Protein AF-A0A933I5B7-F1 (afdb_monomer)

Foldseek 3Di:
DDDDDDPPDPDDPPDPVVVVVVVVVVVVVVPDDDDDDDDDDDDDDDDDDDDDDDDDDDDDDDDDDDDDDDDDDDDDDDDDDPPPPPPVPVDDDDDPVPDPPPPDDPPPPVPADLDQDADPPLVPDDLVVLLVVLVVCLVVLHQDDLNSLSPSCNSCVVVVNLVVCLVVSVVSLVSNVVSCVVVVHDDDSSSVSSVCNSVVPPPDD

Solvent-accessible surface area (backbone atoms only — not comparable to full-atom values): 14308 Å² total; per-residue (Å²): 144,83,83,86,82,84,86,83,74,89,77,81,84,85,54,78,65,59,54,51,54,50,52,53,58,54,60,66,68,74,75,81,80,83,87,85,81,84,89,80,90,80,79,89,86,80,90,76,90,78,84,87,81,81,90,78,87,86,90,77,89,83,88,86,87,88,83,89,82,88,80,89,82,83,90,86,87,89,78,97,64,94,70,75,80,73,74,81,66,87,74,85,78,87,63,71,88,78,50,87,79,77,82,72,76,84,76,72,64,83,78,52,71,80,67,68,61,84,70,90,62,58,88,76,58,52,66,68,62,52,49,50,52,52,50,52,34,50,77,70,72,39,72,78,55,26,65,60,53,30,49,52,52,25,50,27,54,77,70,70,42,36,87,81,43,48,67,59,50,51,53,50,52,53,51,39,54,48,52,29,53,79,66,78,45,80,81,51,67,45,45,57,28,39,53,51,50,67,66,64,65,80,81,78,128

Radius of gyration: 35.94 Å; Cα contacts (8 Å, |Δi|>4): 86; chains: 1; bounding box: 117×65×82 Å

Nearest PDB structures (foldseek):
  4gpk-assembly1_A  TM=4.309E-01  e=6.135E+00  Bacillus thuringiensis serovar thuringiensis

Sequence (205 aa):
KKDGLKVTGDLKINDPKMLADQIMAMLAKVETQPPAASSNLGTGWGEQVRPITTPTRDTAHTQGGIGKASQEIEGGQGGDSSSSSAISEKVGGIDLRVMNIVTQPMTGLNSLNLKLPVLANLAEYNLDEEFQQIQKMLQAGIAPSGDRIKEYLAACKQKGEWNNRIADVVGCLAEICRIEEDNVSEVSPGIKEAILLADSVEVSG

pLDDT: mean 70.54, std 23.44, range [30.8, 97.81]

Structure (mmCIF, N/CA/C/O backbone):
data_AF-A0A933I5B7-F1
#
_entry.id   AF-A0A933I5B7-F1
#
loop_
_atom_site.group_PDB
_atom_site.id
_atom_site.type_symbol
_atom_site.label_atom_id
_atom_site.label_alt_id
_atom_site.label_comp_id
_atom_site.label_asym_id
_atom_site.label_entity_id
_atom_site.label_seq_id
_atom_site.pdbx_PDB_ins_code
_atom_site.Cartn_x
_atom_site.Cartn_y
_atom_site.Cartn_z
_atom_site.occupancy
_atom_site.B_iso_or_equiv
_atom_site.auth_seq_id
_atom_site.auth_comp_id
_atom_site.auth_asym_id
_atom_site.auth_atom_id
_atom_site.pdbx_PDB_model_num
ATOM 1 N N . LYS A 1 1 ? -62.179 20.259 16.964 1.00 47.72 1 LYS A N 1
ATOM 2 C CA . LYS A 1 1 ? -61.588 19.093 17.663 1.00 47.72 1 LYS A CA 1
ATOM 3 C C . LYS A 1 1 ? -60.447 18.543 16.815 1.00 47.72 1 LYS A C 1
ATOM 5 O O . LYS A 1 1 ? -60.728 17.870 15.833 1.00 47.72 1 LYS A O 1
ATOM 10 N N . LYS A 1 2 ? -59.209 18.920 17.148 1.00 46.28 2 LYS A N 1
ATOM 11 C CA . LYS A 1 2 ? -57.946 18.182 16.962 1.00 46.28 2 LYS A CA 1
ATOM 12 C C . LYS A 1 2 ? -56.836 19.133 17.397 1.00 46.28 2 LYS A C 1
ATOM 14 O O . LYS A 1 2 ? -56.427 20.018 16.654 1.00 46.28 2 LYS A O 1
ATOM 19 N N . ASP A 1 3 ? -56.497 18.982 18.666 1.00 49.72 3 ASP A N 1
ATOM 20 C CA . ASP A 1 3 ? -55.476 19.729 19.376 1.00 49.72 3 ASP A CA 1
ATOM 21 C C . ASP A 1 3 ? -54.086 19.322 18.881 1.00 49.72 3 ASP A C 1
ATOM 23 O O . ASP A 1 3 ? -53.849 18.170 18.506 1.00 49.72 3 ASP A O 1
ATOM 27 N N . GLY A 1 4 ? -53.190 20.305 18.837 1.00 45.84 4 GLY A N 1
ATOM 28 C CA . GLY A 1 4 ? -51.802 20.129 18.442 1.00 45.84 4 GLY A CA 1
ATOM 29 C C . GLY A 1 4 ? -50.999 19.326 19.461 1.00 45.84 4 GLY A C 1
ATOM 30 O O . GLY A 1 4 ? -51.246 19.390 20.663 1.00 45.84 4 GLY A O 1
ATOM 31 N N . LEU A 1 5 ? -49.980 18.624 18.969 1.00 42.34 5 LEU A N 1
ATOM 32 C CA . LEU A 1 5 ? -48.945 18.024 19.797 1.00 42.34 5 LEU A CA 1
ATOM 33 C C . LEU A 1 5 ? -47.596 18.628 19.392 1.00 42.34 5 LEU A C 1
ATOM 35 O O . LEU A 1 5 ? -46.977 18.222 18.412 1.00 42.34 5 LEU A O 1
ATOM 39 N N . LYS A 1 6 ? -47.174 19.652 20.140 1.00 50.06 6 LYS A N 1
ATOM 40 C CA . LYS A 1 6 ? -45.776 20.091 20.200 1.00 50.06 6 LYS A CA 1
ATOM 41 C C . LYS A 1 6 ? -45.016 19.057 21.027 1.00 50.06 6 LYS A C 1
ATOM 43 O O . LYS A 1 6 ? -45.310 18.901 22.207 1.00 50.06 6 LYS A O 1
ATOM 48 N N . VAL A 1 7 ? -44.030 18.393 20.432 1.00 46.06 7 VAL A N 1
ATOM 49 C CA . VAL A 1 7 ? -43.024 17.628 21.177 1.00 46.06 7 VAL A CA 1
ATOM 50 C C . VAL A 1 7 ? -41.794 18.518 21.319 1.00 46.06 7 VAL A C 1
ATOM 52 O O . VAL A 1 7 ? -40.890 18.502 20.494 1.00 46.06 7 VAL A O 1
ATOM 55 N N . THR A 1 8 ? -41.804 19.355 22.352 1.00 48.22 8 THR A N 1
ATOM 56 C CA . THR A 1 8 ? -40.584 19.909 22.946 1.00 48.22 8 THR A CA 1
ATOM 57 C C . THR A 1 8 ? -40.289 19.056 24.169 1.00 48.22 8 THR A C 1
ATOM 59 O O . THR A 1 8 ? -41.022 19.123 25.154 1.00 48.22 8 THR A O 1
ATOM 62 N N . GLY A 1 9 ? -39.270 18.210 24.077 1.00 46.88 9 GLY A N 1
ATOM 63 C CA . GLY A 1 9 ? -38.796 17.387 25.179 1.00 46.88 9 GLY A CA 1
ATOM 64 C C . GLY A 1 9 ? -37.286 17.494 25.267 1.00 46.88 9 GLY A C 1
ATOM 65 O O . GLY A 1 9 ? -36.580 16.664 24.705 1.00 46.88 9 GLY A O 1
ATOM 66 N N . ASP A 1 10 ? -36.806 18.521 25.963 1.00 51.97 10 ASP A N 1
ATOM 67 C CA . ASP A 1 10 ? -35.445 18.569 26.489 1.00 51.97 10 ASP A CA 1
ATOM 68 C C . ASP A 1 10 ? -35.298 17.449 27.533 1.00 51.97 10 ASP A C 1
ATOM 70 O O . ASP A 1 10 ? -35.686 17.607 28.694 1.00 51.97 10 ASP A O 1
ATOM 74 N N . LEU A 1 11 ? -34.783 16.283 27.131 1.00 48.25 11 LEU A N 1
ATOM 75 C CA . LEU A 1 11 ? -34.461 15.213 28.075 1.00 48.25 11 LEU A CA 1
ATOM 76 C C . LEU A 1 11 ? -33.089 15.480 28.698 1.00 48.25 11 LEU A C 1
ATOM 78 O O . LEU A 1 11 ? -32.044 15.136 28.151 1.00 48.25 11 LEU A O 1
ATOM 82 N N . LYS A 1 12 ? -33.110 16.085 29.888 1.00 53.72 12 LYS A N 1
ATOM 83 C CA . LYS A 1 12 ? -31.980 16.080 30.820 1.00 53.72 12 LYS A CA 1
ATOM 84 C C . LYS A 1 12 ? -31.700 14.639 31.251 1.00 53.72 12 LYS A C 1
ATOM 86 O O . LYS A 1 12 ? -32.446 14.070 32.043 1.00 53.72 12 LYS A O 1
ATOM 91 N N . ILE A 1 13 ? -30.625 14.061 30.728 1.00 51.09 13 ILE A N 1
ATOM 92 C CA . ILE A 1 13 ? -30.082 12.776 31.174 1.00 51.09 13 ILE A CA 1
ATOM 93 C C . ILE A 1 13 ? -29.316 13.044 32.472 1.00 51.09 13 ILE A C 1
ATOM 95 O O . ILE A 1 13 ? -28.232 13.615 32.432 1.00 51.09 13 ILE A O 1
ATOM 99 N N . ASN A 1 14 ? -29.893 12.676 33.618 1.00 58.66 14 ASN A N 1
ATOM 100 C CA . ASN A 1 14 ? -29.263 12.864 34.932 1.00 58.66 14 ASN A CA 1
ATOM 101 C C . ASN A 1 14 ? -28.923 11.556 35.659 1.00 58.66 14 ASN A C 1
ATOM 103 O O . ASN A 1 14 ? -28.435 11.623 36.779 1.00 58.66 14 ASN A O 1
ATOM 107 N N . ASP A 1 15 ? -29.099 10.387 35.035 1.00 61.78 15 ASP A N 1
ATOM 108 C CA . ASP A 1 15 ? -28.762 9.112 35.672 1.00 61.78 15 ASP A CA 1
ATOM 109 C C . ASP A 1 15 ? -28.097 8.126 34.693 1.00 61.78 15 ASP A C 1
ATOM 111 O O . ASP A 1 15 ? -28.716 7.732 33.699 1.00 61.78 15 ASP A O 1
ATOM 115 N N . PRO A 1 16 ? -26.862 7.654 34.968 1.00 65.31 16 PRO A N 1
ATOM 116 C CA . PRO A 1 16 ? -26.133 6.737 34.084 1.00 65.31 16 PRO A CA 1
ATOM 117 C C . PRO A 1 16 ? -26.782 5.346 33.974 1.00 65.31 16 PRO A C 1
ATOM 119 O O . PRO A 1 16 ? -26.533 4.629 33.007 1.00 65.31 16 PRO A O 1
ATOM 122 N N . LYS A 1 17 ? -27.658 4.966 34.917 1.00 68.12 17 LYS A N 1
ATOM 123 C CA . LYS A 1 17 ? -28.419 3.706 34.849 1.00 68.12 17 LYS A CA 1
ATOM 124 C C . LYS A 1 17 ? -29.484 3.705 33.751 1.00 68.12 17 LYS A C 1
ATOM 126 O O . LYS A 1 17 ? -29.647 2.689 33.086 1.00 68.12 17 LYS A O 1
ATOM 131 N N . MET A 1 18 ? -30.157 4.834 33.510 1.00 70.69 18 MET A N 1
ATOM 132 C CA . MET A 1 18 ? -31.182 4.914 32.460 1.00 70.69 18 MET A CA 1
ATOM 133 C C . MET A 1 18 ? -30.587 4.750 31.060 1.00 70.69 18 MET A C 1
ATOM 135 O O . MET A 1 18 ? -31.232 4.181 30.183 1.00 70.69 18 MET A O 1
ATOM 139 N N . LEU A 1 19 ? -29.351 5.214 30.854 1.00 69.25 19 LEU A N 1
ATOM 140 C CA . LEU A 1 19 ? -28.656 5.047 29.582 1.00 69.25 19 LEU A CA 1
ATOM 141 C C . LEU A 1 19 ? -28.315 3.573 29.326 1.00 69.25 19 LEU A C 1
ATOM 143 O O . LEU A 1 19 ? -28.512 3.089 28.215 1.00 69.25 19 LEU A O 1
ATOM 147 N N . ALA A 1 20 ? -27.869 2.848 30.357 1.00 74.06 20 ALA A N 1
ATOM 148 C CA . ALA A 1 20 ? -27.582 1.419 30.257 1.00 74.06 20 ALA A CA 1
ATOM 149 C C . ALA A 1 20 ? -28.848 0.603 29.946 1.00 74.06 20 ALA A C 1
ATOM 151 O O . ALA A 1 20 ? -28.832 -0.220 29.031 1.00 74.06 20 ALA A O 1
ATOM 152 N N . ASP A 1 21 ? -29.960 0.888 30.628 1.00 73.25 21 ASP A N 1
ATOM 153 C CA . ASP A 1 21 ? -31.235 0.206 30.374 1.00 73.25 21 ASP A CA 1
ATOM 154 C C . ASP A 1 21 ? -31.775 0.513 28.968 1.00 73.25 21 ASP A C 1
ATOM 156 O O . ASP A 1 21 ? -32.323 -0.365 28.298 1.00 73.25 21 ASP A O 1
ATOM 160 N N . GLN A 1 22 ? -31.572 1.737 28.469 1.00 72.50 22 GLN A N 1
ATOM 161 C CA . GLN A 1 22 ? -32.003 2.123 27.127 1.00 72.50 22 GLN A CA 1
ATOM 162 C C . GLN A 1 22 ? -31.125 1.521 26.019 1.00 72.50 22 GLN A C 1
ATOM 164 O O . GLN A 1 22 ? -31.659 1.106 24.990 1.00 72.50 22 GLN A O 1
ATOM 169 N N . ILE A 1 23 ? -29.810 1.402 26.234 1.00 74.31 23 ILE A N 1
ATOM 170 C CA . ILE A 1 23 ? -28.898 0.697 25.319 1.00 74.31 23 ILE A CA 1
ATOM 171 C C . ILE A 1 23 ? -29.242 -0.798 25.277 1.00 74.31 23 ILE A C 1
ATOM 173 O O . ILE A 1 23 ? -29.362 -1.370 24.193 1.00 74.31 23 ILE A O 1
ATOM 177 N N . MET A 1 24 ? -29.500 -1.420 26.432 1.00 77.44 24 MET A N 1
ATOM 178 C CA . MET A 1 24 ? -29.910 -2.828 26.504 1.00 77.44 24 MET A CA 1
ATOM 179 C C . MET A 1 24 ? -31.271 -3.066 25.832 1.00 77.44 24 MET A C 1
ATOM 181 O O . MET A 1 24 ? -31.450 -4.064 25.132 1.00 77.44 24 MET A O 1
ATOM 185 N N . ALA A 1 25 ? -32.213 -2.123 25.951 1.00 73.06 25 ALA A N 1
ATOM 186 C CA . ALA A 1 25 ? -33.502 -2.191 25.263 1.00 73.06 25 ALA A CA 1
ATOM 187 C C . ALA A 1 25 ? -33.401 -2.002 23.734 1.00 73.06 25 ALA A C 1
ATOM 189 O O . ALA A 1 25 ? -34.258 -2.506 23.004 1.00 73.06 25 ALA A O 1
ATOM 190 N N . MET A 1 26 ? -32.381 -1.292 23.234 1.00 69.12 26 MET A N 1
ATOM 191 C CA . MET A 1 26 ? -32.109 -1.201 21.793 1.00 69.12 26 MET A CA 1
ATOM 192 C C . MET A 1 26 ? -31.429 -2.466 21.257 1.00 69.12 26 MET A C 1
ATOM 194 O O . MET A 1 26 ? -31.822 -2.949 20.198 1.00 69.12 26 MET A O 1
ATOM 198 N N . LEU A 1 27 ? -30.484 -3.049 22.003 1.00 67.81 27 LEU A N 1
ATOM 199 C CA . LEU A 1 27 ? -29.810 -4.295 21.615 1.00 67.81 27 LEU A CA 1
ATOM 200 C C . LEU A 1 27 ? -30.784 -5.483 21.542 1.00 67.81 27 LEU A C 1
ATOM 202 O O . LEU A 1 27 ? -30.714 -6.277 20.610 1.00 67.81 27 LEU A O 1
ATOM 206 N N . ALA A 1 28 ? -31.771 -5.550 22.440 1.00 65.25 28 ALA A N 1
ATOM 207 C CA . ALA A 1 28 ? -32.791 -6.602 22.425 1.00 65.25 28 ALA A CA 1
ATOM 208 C C . ALA A 1 28 ? -33.778 -6.526 21.237 1.00 65.25 28 ALA A C 1
ATOM 210 O O . ALA A 1 28 ? -34.532 -7.470 21.013 1.00 65.25 28 ALA A O 1
ATOM 211 N N . LYS A 1 29 ? -33.803 -5.424 20.471 1.00 59.16 29 LYS A N 1
ATOM 212 C CA . LYS A 1 29 ? -34.690 -5.252 19.303 1.00 59.16 29 LYS A CA 1
ATOM 213 C C . LYS A 1 29 ? -34.055 -5.633 17.962 1.00 59.16 29 LYS A C 1
ATOM 215 O O . LYS A 1 29 ? -34.765 -5.637 16.962 1.00 59.16 29 LYS A O 1
ATOM 220 N N . VAL A 1 30 ? -32.760 -5.951 17.927 1.00 53.94 30 VAL A N 1
ATOM 221 C CA . VAL A 1 30 ? -32.047 -6.351 16.696 1.00 53.94 30 VAL A CA 1
ATOM 222 C C . VAL A 1 30 ? -32.131 -7.862 16.429 1.00 53.94 30 VAL A C 1
ATOM 224 O O . VAL A 1 30 ? -31.915 -8.308 15.306 1.00 53.94 30 VAL A O 1
ATOM 227 N N . GLU A 1 31 ? -32.544 -8.661 17.411 1.00 50.81 31 GLU A N 1
ATOM 228 C CA . GLU A 1 31 ? -32.613 -10.118 17.297 1.00 50.81 31 GLU A CA 1
ATOM 229 C C . GLU A 1 31 ? -34.058 -10.582 17.038 1.00 50.81 31 GLU A C 1
ATOM 231 O O . GLU A 1 31 ? -34.783 -10.925 17.965 1.00 50.81 31 GLU A O 1
ATOM 236 N N . THR A 1 32 ? -34.528 -10.533 15.788 1.00 48.19 32 THR A N 1
ATOM 237 C CA . THR A 1 32 ? -35.565 -11.447 15.249 1.00 48.19 32 THR A CA 1
ATOM 238 C C . THR A 1 32 ? -35.800 -11.178 13.761 1.00 48.19 32 THR A C 1
ATOM 240 O O . THR A 1 32 ? -36.718 -10.459 13.371 1.00 48.19 32 THR A O 1
ATOM 243 N N . GLN A 1 33 ? -35.024 -11.829 12.893 1.00 44.84 33 GLN A N 1
ATOM 244 C CA . GLN A 1 33 ? -35.511 -12.133 11.547 1.00 44.84 33 GLN A CA 1
ATOM 245 C C . GLN A 1 33 ? -34.930 -13.473 11.061 1.00 44.84 33 GLN A C 1
ATOM 247 O O . GLN A 1 33 ? -33.711 -13.604 10.961 1.00 44.84 33 GLN A O 1
ATOM 252 N N . PRO A 1 34 ? -35.767 -14.498 10.814 1.00 51.59 34 PRO A N 1
ATOM 253 C CA . PRO A 1 34 ? -35.298 -15.811 10.378 1.00 51.59 34 PRO A CA 1
ATOM 254 C C . PRO A 1 34 ? -34.885 -15.822 8.893 1.00 51.59 34 PRO A C 1
ATOM 256 O O . PRO A 1 34 ? -35.414 -15.036 8.101 1.00 51.59 34 PRO A O 1
ATOM 259 N N . PRO A 1 35 ? -33.987 -16.742 8.488 1.00 44.41 35 PRO A N 1
ATOM 260 C CA . PRO A 1 35 ? -33.543 -16.869 7.105 1.00 44.41 35 PRO A CA 1
ATOM 261 C C . PRO A 1 35 ? -34.641 -17.481 6.227 1.00 44.41 35 PRO A C 1
ATOM 263 O O . PRO A 1 35 ? -35.133 -18.581 6.486 1.00 44.41 35 PRO A O 1
ATOM 266 N N . ALA A 1 36 ? -35.006 -16.777 5.156 1.00 45.62 36 ALA A N 1
ATOM 267 C CA . ALA A 1 36 ? -35.852 -17.325 4.107 1.00 45.62 36 ALA A CA 1
ATOM 268 C C . ALA A 1 36 ? -35.055 -18.338 3.272 1.00 45.62 36 ALA A C 1
ATOM 270 O O . ALA A 1 36 ? -34.051 -18.005 2.644 1.00 45.62 36 ALA A O 1
ATOM 271 N N . ALA A 1 37 ? -35.530 -19.579 3.268 1.00 40.56 37 ALA A N 1
ATOM 272 C CA . ALA A 1 37 ? -35.093 -20.624 2.362 1.00 40.56 37 ALA A CA 1
ATOM 273 C C . ALA A 1 37 ? -35.935 -20.634 1.073 1.00 40.56 37 ALA A C 1
ATOM 275 O O . ALA A 1 37 ? -37.142 -20.409 1.110 1.00 40.56 37 ALA A O 1
ATOM 276 N N . SER A 1 38 ? -35.273 -21.072 -0.006 1.00 39.31 38 SER A N 1
ATOM 277 C CA . SER A 1 38 ? -35.796 -21.908 -1.100 1.00 39.31 38 SER A CA 1
ATOM 278 C C . SER A 1 38 ? -36.173 -21.277 -2.457 1.00 39.31 38 SER A C 1
ATOM 280 O O . SER A 1 38 ? -37.122 -20.513 -2.591 1.00 39.31 38 SER A O 1
ATOM 282 N N . SER A 1 39 ? -35.485 -21.834 -3.470 1.00 41.16 39 SER A N 1
ATOM 283 C CA . SER A 1 39 ? -35.948 -22.341 -4.784 1.00 41.16 39 SER A CA 1
ATOM 284 C C . SER A 1 39 ? -36.347 -21.389 -5.917 1.00 41.16 39 SER A C 1
ATOM 286 O O . SER A 1 39 ? -37.429 -20.817 -5.898 1.00 41.16 39 SER A O 1
ATOM 288 N N . ASN A 1 40 ? -35.566 -21.396 -7.008 1.00 38.47 40 ASN A N 1
ATOM 289 C CA . ASN A 1 40 ? -35.842 -22.158 -8.251 1.00 38.47 40 ASN A CA 1
ATOM 290 C C . ASN A 1 40 ? -34.697 -21.911 -9.264 1.00 38.47 40 ASN A C 1
ATOM 292 O O . ASN A 1 40 ? -34.259 -20.780 -9.421 1.00 38.47 40 ASN A O 1
ATOM 296 N N . LEU A 1 41 ? -34.025 -22.941 -9.797 1.00 36.59 41 LEU A N 1
ATOM 297 C CA . LEU A 1 41 ? -34.371 -23.717 -11.007 1.00 36.59 41 LEU A CA 1
ATOM 298 C C . LEU A 1 41 ? -34.445 -22.877 -12.290 1.00 36.59 41 LEU A C 1
ATOM 300 O O . LEU A 1 41 ? -35.357 -22.075 -12.461 1.00 36.59 41 LEU A O 1
ATOM 304 N N . GLY A 1 42 ? -33.544 -23.172 -13.234 1.00 31.72 42 GLY A N 1
ATOM 305 C CA . GLY A 1 42 ? -33.734 -22.814 -14.638 1.00 31.72 42 GLY A CA 1
ATOM 306 C C . GLY A 1 42 ? -32.457 -22.780 -15.474 1.00 31.72 42 GLY A C 1
ATOM 307 O O . GLY A 1 42 ? -31.847 -21.728 -15.572 1.00 31.72 42 GLY A O 1
ATOM 308 N N . THR A 1 43 ? -32.131 -23.927 -16.094 1.00 40.12 43 THR A N 1
ATOM 309 C CA . THR A 1 43 ? -31.610 -24.101 -17.479 1.00 40.12 43 THR A CA 1
ATOM 310 C C . THR A 1 43 ? -30.463 -23.194 -17.947 1.00 40.12 43 THR A C 1
ATOM 312 O O . THR A 1 43 ? -30.630 -21.990 -18.056 1.00 40.12 43 THR A O 1
ATOM 315 N N . GLY A 1 44 ? -29.284 -23.744 -18.270 1.00 35.06 44 GLY A N 1
ATOM 316 C CA . GLY A 1 44 ? -28.985 -24.275 -19.616 1.00 35.06 44 GLY A CA 1
ATOM 317 C C . GLY A 1 44 ? -28.639 -23.108 -20.553 1.00 35.06 44 GLY A C 1
ATOM 318 O O . GLY A 1 44 ? -29.383 -22.149 -20.604 1.00 35.06 44 GLY A O 1
ATOM 319 N N . TRP A 1 45 ? -27.447 -23.019 -21.133 1.00 36.91 45 TRP A N 1
ATOM 320 C CA . TRP A 1 45 ? -27.165 -23.249 -22.556 1.00 36.91 45 TRP A CA 1
ATOM 321 C C . TRP A 1 45 ? -25.713 -22.795 -22.795 1.00 36.91 45 TRP A C 1
ATOM 323 O O . TRP A 1 45 ? -25.309 -21.759 -22.274 1.00 36.91 45 TRP A O 1
ATOM 333 N N . GLY A 1 46 ? -24.975 -23.501 -23.654 1.00 39.34 46 GLY A N 1
ATOM 334 C CA . GLY A 1 46 ? -23.973 -22.837 -24.493 1.00 39.34 46 GLY A CA 1
ATOM 335 C C . GLY A 1 46 ? -22.510 -22.988 -24.096 1.00 39.34 46 GLY A C 1
ATOM 336 O O . GLY A 1 46 ? -21.817 -22.016 -23.824 1.00 39.34 46 GLY A O 1
ATOM 337 N N . GLU A 1 47 ? -22.037 -24.222 -24.172 1.00 38.62 47 GLU A N 1
ATOM 338 C CA . GLU A 1 47 ? -20.690 -24.583 -24.604 1.00 38.62 47 GLU A CA 1
ATOM 339 C C . GLU A 1 47 ? -20.194 -23.699 -25.768 1.00 38.62 47 GLU A C 1
ATOM 341 O O . GLU A 1 47 ? -20.785 -23.702 -26.847 1.00 38.62 47 GLU A O 1
ATOM 346 N N . GLN A 1 48 ? -19.095 -22.959 -25.579 1.00 39.84 48 GLN A N 1
ATOM 347 C CA . GLN A 1 48 ? -18.265 -22.525 -26.705 1.00 39.84 48 GLN A CA 1
ATOM 348 C C . GLN A 1 48 ? -16.796 -22.385 -26.298 1.00 39.84 48 GLN A C 1
ATOM 350 O O . GLN A 1 48 ? -16.296 -21.322 -25.932 1.00 39.84 48 GLN A O 1
ATOM 355 N N . VAL A 1 49 ? -16.107 -23.518 -26.402 1.00 44.81 49 VAL A N 1
ATOM 356 C CA . VAL A 1 49 ? -14.650 -23.642 -26.425 1.00 44.81 49 VAL A CA 1
ATOM 357 C C . VAL A 1 49 ? -14.115 -22.864 -27.631 1.00 44.81 49 VAL A C 1
ATOM 359 O O . VAL A 1 49 ? -14.534 -23.106 -28.764 1.00 44.81 49 VAL A O 1
ATOM 362 N N . ARG A 1 50 ? -13.186 -21.928 -27.409 1.00 44.75 50 ARG A N 1
ATOM 363 C CA . ARG A 1 50 ? -12.415 -21.288 -28.487 1.00 44.75 50 ARG A CA 1
ATOM 364 C C . ARG A 1 50 ? -11.010 -21.902 -28.540 1.00 44.75 50 ARG A C 1
ATOM 366 O O . ARG A 1 50 ? -10.379 -22.013 -27.490 1.00 44.75 50 ARG A O 1
ATOM 373 N N . PRO A 1 51 ? -10.522 -22.318 -29.721 1.00 40.91 51 PRO A N 1
ATOM 374 C CA . PRO A 1 51 ? -9.232 -22.982 -29.859 1.00 40.91 51 PRO A CA 1
ATOM 375 C C . PRO A 1 51 ? -8.050 -22.010 -29.752 1.00 40.91 51 PRO A C 1
ATOM 377 O O . PRO A 1 51 ? -8.064 -20.912 -30.307 1.00 40.91 51 PRO A O 1
ATOM 380 N N . ILE A 1 52 ? -7.005 -22.480 -29.070 1.00 42.88 52 ILE A N 1
ATOM 381 C CA . ILE A 1 52 ? -5.654 -21.916 -29.051 1.00 42.88 52 ILE A CA 1
ATOM 382 C C . ILE A 1 52 ? -5.033 -22.116 -30.438 1.00 42.88 52 ILE A C 1
ATOM 384 O O . ILE A 1 52 ? -4.839 -23.249 -30.876 1.00 42.88 52 ILE A O 1
ATOM 388 N N . THR A 1 53 ? -4.699 -21.025 -31.123 1.00 47.22 53 THR A N 1
ATOM 389 C CA . THR A 1 53 ? -3.857 -21.053 -32.324 1.00 47.22 53 THR A CA 1
ATOM 390 C C . THR A 1 53 ? -2.422 -20.711 -31.944 1.00 47.22 53 THR A C 1
ATOM 392 O O . THR A 1 53 ? -2.118 -19.572 -31.594 1.00 47.22 53 THR A O 1
ATOM 395 N N . THR A 1 54 ? -1.541 -21.701 -32.031 1.00 52.91 54 THR A N 1
ATOM 396 C CA . THR A 1 54 ? -0.089 -21.522 -32.091 1.00 52.91 54 THR A CA 1
ATOM 397 C C . THR A 1 54 ? 0.323 -21.145 -33.518 1.00 52.91 54 THR A C 1
ATOM 399 O O . THR A 1 54 ? -0.177 -21.743 -34.473 1.00 52.91 54 THR A O 1
ATOM 402 N N . PRO A 1 55 ? 1.270 -20.218 -33.714 1.00 41.06 55 PRO A N 1
ATOM 403 C CA . PRO A 1 55 ? 2.040 -20.170 -34.948 1.00 41.06 55 PRO A CA 1
ATOM 404 C C . PRO A 1 55 ? 3.323 -21.001 -34.805 1.00 41.06 55 PRO A C 1
ATOM 406 O O . PRO A 1 55 ? 4.154 -20.766 -33.930 1.00 41.06 55 PRO A O 1
ATOM 409 N N . THR A 1 56 ? 3.463 -21.993 -35.686 1.00 36.22 56 THR A N 1
ATOM 410 C CA . THR A 1 56 ? 4.684 -22.776 -35.922 1.00 36.22 56 THR A CA 1
ATOM 411 C C . THR A 1 56 ? 5.319 -22.331 -37.242 1.00 36.22 56 THR A C 1
ATOM 413 O O . THR A 1 56 ? 4.582 -22.146 -38.206 1.00 36.22 56 THR A O 1
ATOM 416 N N . ARG A 1 57 ? 6.667 -22.325 -37.279 1.00 33.84 57 ARG A N 1
ATOM 417 C CA . ARG A 1 57 ? 7.578 -22.288 -38.453 1.00 33.84 57 ARG A CA 1
ATOM 418 C C . ARG A 1 57 ? 7.676 -20.928 -39.175 1.00 33.84 57 ARG A C 1
ATOM 420 O O . ARG A 1 57 ? 6.679 -20.282 -39.424 1.00 33.84 57 ARG A O 1
ATOM 427 N N . ASP A 1 58 ? 8.872 -20.405 -39.455 1.00 33.81 58 ASP A N 1
ATOM 428 C CA . ASP A 1 58 ? 9.742 -20.983 -40.479 1.00 33.81 58 ASP A CA 1
ATOM 429 C C . ASP A 1 58 ? 11.257 -20.939 -40.231 1.00 33.81 58 ASP A C 1
ATOM 431 O O . ASP A 1 58 ? 11.844 -20.012 -39.679 1.00 33.81 58 ASP A O 1
ATOM 435 N N . THR A 1 59 ? 11.867 -22.010 -40.735 1.00 41.38 59 THR A N 1
ATOM 436 C CA . THR A 1 59 ? 13.288 -22.250 -40.963 1.00 41.38 59 THR A CA 1
ATOM 437 C C . THR A 1 59 ? 13.723 -21.550 -42.252 1.00 41.38 59 THR A C 1
ATOM 439 O O . THR A 1 59 ? 13.154 -21.823 -43.305 1.00 41.38 59 THR A O 1
ATOM 442 N N . ALA A 1 60 ? 14.791 -20.749 -42.213 1.00 39.50 60 ALA A N 1
ATOM 443 C CA . ALA A 1 60 ? 15.523 -20.354 -43.415 1.00 39.50 60 ALA A CA 1
ATOM 444 C C . ALA A 1 60 ? 17.037 -20.476 -43.195 1.00 39.50 60 ALA A C 1
ATOM 446 O O . ALA A 1 60 ? 17.636 -19.803 -42.360 1.00 39.50 60 ALA A O 1
ATOM 447 N N . HIS A 1 61 ? 17.630 -21.376 -43.977 1.00 35.34 61 HIS A N 1
ATOM 448 C CA . HIS A 1 61 ? 19.056 -21.490 -44.244 1.00 35.34 61 HIS A CA 1
ATOM 449 C C . HIS A 1 61 ? 19.595 -20.219 -44.915 1.00 35.34 61 HIS A C 1
ATOM 451 O O . HIS A 1 61 ? 18.940 -19.681 -45.802 1.00 35.34 61 HIS A O 1
ATOM 457 N N . THR A 1 62 ? 20.841 -19.833 -44.625 1.00 37.38 62 THR A N 1
ATOM 458 C CA . THR A 1 62 ? 21.771 -19.303 -45.640 1.00 37.38 62 THR A CA 1
ATOM 459 C C . THR A 1 62 ? 23.219 -19.571 -45.221 1.00 37.38 62 THR A C 1
ATOM 461 O O . THR A 1 62 ? 23.636 -19.280 -44.105 1.00 37.38 62 THR A O 1
ATOM 464 N N . GLN A 1 63 ? 23.945 -20.190 -46.154 1.00 33.44 63 GLN A N 1
ATOM 465 C CA . GLN A 1 63 ? 25.364 -20.534 -46.144 1.00 33.44 63 GLN A CA 1
ATOM 466 C C . GLN A 1 63 ? 26.280 -19.306 -46.207 1.00 33.44 63 GLN A C 1
ATOM 468 O O . GLN A 1 63 ? 25.961 -18.323 -46.869 1.00 33.44 63 GLN A O 1
ATOM 473 N N . GLY A 1 64 ? 27.504 -19.469 -45.702 1.00 30.83 64 GLY A N 1
ATOM 474 C CA . GLY A 1 64 ? 28.675 -18.789 -46.255 1.00 30.83 64 GLY A CA 1
ATOM 475 C C . GLY A 1 64 ? 29.845 -18.689 -45.282 1.00 30.83 64 GLY A C 1
ATOM 476 O O . GLY A 1 64 ? 29.717 -18.048 -44.248 1.00 30.83 64 GLY A O 1
ATOM 477 N N . GLY A 1 65 ? 31.002 -19.259 -45.640 1.00 32.47 65 GLY A N 1
ATOM 478 C CA . GLY A 1 65 ? 32.288 -18.812 -45.084 1.00 32.47 65 GLY A CA 1
ATOM 479 C C . GLY A 1 65 ? 33.262 -19.918 -44.699 1.00 32.47 65 GLY A C 1
ATOM 480 O O . GLY A 1 65 ? 33.341 -20.316 -43.547 1.00 32.47 65 GLY A O 1
ATOM 481 N N . ILE A 1 66 ? 34.023 -20.383 -45.683 1.00 34.31 66 ILE A N 1
ATOM 482 C CA . ILE A 1 66 ? 35.077 -21.397 -45.602 1.00 34.31 66 ILE A CA 1
ATOM 483 C C . ILE A 1 66 ? 36.386 -20.689 -45.209 1.00 34.31 66 ILE A C 1
ATOM 485 O O . ILE A 1 66 ? 36.727 -19.681 -45.824 1.00 34.31 66 ILE A O 1
ATOM 489 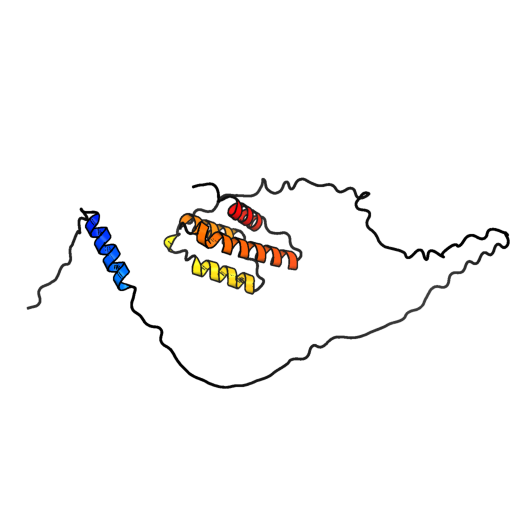N N . GLY A 1 67 ? 37.146 -21.219 -44.246 1.00 35.31 67 GLY A N 1
ATOM 490 C CA . GLY A 1 67 ? 38.464 -20.694 -43.866 1.00 35.31 67 GLY A CA 1
ATOM 491 C C . GLY A 1 67 ? 39.321 -21.749 -43.167 1.00 35.31 67 GLY A C 1
ATOM 492 O O . GLY A 1 67 ? 39.106 -22.051 -42.001 1.00 35.31 67 GLY A O 1
ATOM 493 N N . LYS A 1 68 ? 40.258 -22.332 -43.919 1.00 36.44 68 LYS A N 1
ATOM 494 C CA . LYS A 1 68 ? 41.224 -23.376 -43.538 1.00 36.44 68 LYS A CA 1
ATOM 495 C C . LYS A 1 68 ? 42.321 -22.850 -42.601 1.00 36.44 68 LYS A C 1
ATOM 497 O O . LYS A 1 68 ? 42.827 -21.763 -42.849 1.00 36.44 68 LYS A O 1
ATOM 502 N N . ALA A 1 69 ? 42.815 -23.704 -41.703 1.00 37.72 69 ALA A N 1
ATOM 503 C CA . ALA A 1 69 ? 44.254 -23.949 -41.533 1.00 37.72 69 ALA A CA 1
ATOM 504 C C . ALA A 1 69 ? 44.477 -25.249 -40.742 1.00 37.72 69 ALA A C 1
ATOM 506 O O . ALA A 1 69 ? 44.201 -25.324 -39.548 1.00 37.72 69 ALA A O 1
ATOM 507 N N . SER A 1 70 ? 44.958 -26.270 -41.448 1.00 41.94 70 SER A N 1
ATOM 508 C CA . SER A 1 70 ? 45.558 -27.476 -40.885 1.00 41.94 70 SER A CA 1
ATOM 509 C C . SER A 1 70 ? 46.983 -27.163 -40.429 1.00 41.94 70 SER A C 1
ATOM 511 O O . SER A 1 70 ? 47.715 -26.504 -41.168 1.00 41.94 70 SER A O 1
ATOM 513 N N . GLN A 1 71 ? 47.404 -27.694 -39.284 1.00 40.12 71 GLN A N 1
ATOM 514 C CA . GLN A 1 71 ? 48.817 -27.964 -39.038 1.00 40.12 71 GLN A CA 1
ATOM 515 C C . GLN A 1 71 ? 48.945 -29.242 -38.206 1.00 40.12 71 GLN A C 1
ATOM 517 O O . GLN A 1 71 ? 48.493 -29.317 -37.067 1.00 40.12 71 GLN A O 1
ATOM 522 N N . GLU A 1 72 ? 49.513 -30.256 -38.848 1.00 34.34 72 GLU A N 1
ATOM 523 C CA . GLU A 1 72 ? 49.995 -31.502 -38.263 1.00 34.34 72 GLU A CA 1
ATOM 524 C C . GLU A 1 72 ? 51.319 -31.234 -37.542 1.00 34.34 72 GLU A C 1
ATOM 526 O O . GLU A 1 72 ? 52.159 -30.526 -38.097 1.00 34.34 72 GLU A O 1
ATOM 531 N N . ILE A 1 73 ? 51.536 -31.844 -36.371 1.00 48.69 73 ILE A N 1
ATOM 532 C CA . ILE A 1 73 ? 52.859 -32.337 -35.963 1.00 48.69 73 ILE A CA 1
ATOM 533 C C . ILE A 1 73 ? 52.666 -33.679 -35.243 1.00 48.69 73 ILE A C 1
ATOM 535 O O . ILE A 1 73 ? 51.900 -33.794 -34.286 1.00 48.69 73 ILE A O 1
ATOM 539 N N . GLU A 1 74 ? 53.360 -34.685 -35.763 1.00 35.28 74 GLU A N 1
ATOM 540 C CA . GLU A 1 74 ? 53.476 -36.054 -35.273 1.00 35.28 74 GLU A CA 1
ATOM 541 C C . GLU A 1 74 ? 54.314 -36.171 -33.984 1.00 35.28 74 GLU A C 1
ATOM 543 O O . GLU A 1 74 ? 55.256 -35.414 -33.768 1.00 35.28 74 GLU A O 1
ATOM 548 N N . GLY A 1 75 ? 54.051 -37.238 -33.219 1.00 30.80 75 GLY A N 1
ATOM 549 C CA . GLY A 1 75 ? 55.103 -38.054 -32.600 1.00 30.80 75 GLY A CA 1
ATOM 550 C C . GLY A 1 75 ? 55.518 -37.725 -31.161 1.00 30.80 75 GLY A C 1
ATOM 551 O O . GLY A 1 75 ? 56.307 -36.821 -30.916 1.00 30.80 75 GLY A O 1
ATOM 552 N N . GLY A 1 76 ? 55.106 -38.568 -30.208 1.00 33.47 76 GLY A N 1
ATOM 553 C CA . GLY A 1 76 ? 55.695 -38.598 -28.866 1.00 33.47 76 GLY A CA 1
ATOM 554 C C . GLY A 1 76 ? 55.038 -39.627 -27.948 1.00 33.47 76 GLY A C 1
ATOM 555 O O . GLY A 1 76 ? 53.866 -39.520 -27.622 1.00 33.47 76 GLY A O 1
ATOM 556 N N . GLN A 1 77 ? 55.799 -40.646 -27.573 1.00 40.28 77 GLN A N 1
ATOM 557 C CA . GLN A 1 77 ? 55.388 -41.929 -27.011 1.00 40.28 77 GLN A CA 1
ATOM 558 C C . GLN A 1 77 ? 55.382 -41.933 -25.469 1.00 40.28 77 GLN A C 1
ATOM 560 O O . GLN A 1 77 ? 56.320 -41.429 -24.860 1.00 40.28 77 GLN A O 1
ATOM 565 N N . GLY A 1 78 ? 54.396 -42.610 -24.863 1.00 39.47 78 GLY A N 1
ATOM 566 C CA . GLY A 1 78 ? 54.497 -43.216 -23.524 1.00 39.47 78 GLY A CA 1
ATOM 567 C C . GLY A 1 78 ? 53.764 -42.501 -22.382 1.00 39.47 78 GLY A C 1
ATOM 568 O O . GLY A 1 78 ? 54.137 -41.400 -21.992 1.00 39.47 78 GLY A O 1
ATOM 569 N N . GLY A 1 79 ? 52.780 -43.180 -21.782 1.00 40.69 79 GLY A N 1
ATOM 570 C CA . GLY A 1 79 ? 52.229 -42.800 -20.480 1.00 40.69 79 GLY A CA 1
ATOM 571 C C . GLY A 1 79 ? 50.761 -43.168 -20.302 1.00 40.69 79 GLY A C 1
ATOM 572 O O . GLY A 1 79 ? 49.886 -42.323 -20.470 1.00 40.69 79 GLY A O 1
ATOM 573 N N . ASP A 1 80 ? 50.498 -44.418 -19.928 1.00 51.28 80 ASP A N 1
ATOM 574 C CA . ASP A 1 80 ? 49.183 -44.919 -19.533 1.00 51.28 80 ASP A CA 1
ATOM 575 C C . ASP A 1 80 ? 48.648 -44.065 -18.378 1.00 51.28 80 ASP A C 1
ATOM 577 O O . ASP A 1 80 ? 49.053 -44.180 -17.223 1.00 51.28 80 ASP A O 1
ATOM 581 N N . SER A 1 81 ? 47.749 -43.149 -18.701 1.00 53.47 81 SER A N 1
ATOM 582 C CA . SER A 1 81 ? 46.997 -42.392 -17.717 1.00 53.47 81 SER A CA 1
ATOM 583 C C . SER A 1 81 ? 45.619 -42.163 -18.307 1.00 53.47 81 SER A C 1
ATOM 585 O O . SER A 1 81 ? 45.471 -41.524 -19.348 1.00 53.47 81 SER A O 1
ATOM 587 N N . SER A 1 82 ? 44.619 -42.779 -17.673 1.00 57.09 82 SER A N 1
ATOM 588 C CA . SER A 1 82 ? 43.200 -42.614 -17.972 1.00 57.09 82 SER A CA 1
ATOM 589 C C . SER A 1 82 ? 42.842 -41.131 -17.987 1.00 57.09 82 SER A C 1
ATOM 591 O O . SER A 1 82 ? 42.476 -40.552 -16.968 1.00 57.09 82 SER A O 1
ATOM 593 N N . SER A 1 83 ? 42.961 -40.513 -19.154 1.00 44.88 83 SER A N 1
ATOM 594 C CA . SER A 1 83 ? 42.428 -39.198 -19.444 1.00 44.88 83 SER A CA 1
ATOM 595 C C . SER A 1 83 ? 40.994 -39.423 -19.890 1.00 44.88 83 SER A C 1
ATOM 597 O O . SER A 1 83 ? 40.693 -39.646 -21.062 1.00 44.88 83 SER A O 1
ATOM 599 N N . SER A 1 84 ? 40.087 -39.411 -18.913 1.00 49.41 84 SER A N 1
ATOM 600 C CA . SER A 1 84 ? 38.701 -39.061 -19.184 1.00 49.41 84 SER A CA 1
ATOM 601 C C . SER A 1 84 ? 38.737 -37.778 -20.005 1.00 49.41 84 SER A C 1
ATOM 603 O O . SER A 1 84 ? 39.206 -36.737 -19.545 1.00 49.41 84 SER A O 1
ATOM 605 N N . SER A 1 85 ? 38.342 -37.882 -21.270 1.00 45.56 85 SER A N 1
ATOM 606 C CA . SER A 1 85 ? 38.265 -36.750 -22.175 1.00 45.56 85 SER A CA 1
ATOM 607 C C . SER A 1 85 ? 37.225 -35.800 -21.594 1.00 45.56 85 SER A C 1
ATOM 609 O O . SER A 1 85 ? 36.025 -35.996 -21.771 1.00 45.56 85 SER A O 1
ATOM 611 N N . ALA A 1 86 ? 37.681 -34.821 -20.813 1.00 52.09 86 ALA A N 1
ATOM 612 C CA . ALA A 1 86 ? 36.852 -33.737 -20.339 1.00 52.09 86 ALA A CA 1
ATOM 613 C C . ALA A 1 86 ? 36.481 -32.932 -21.580 1.00 52.09 86 ALA A C 1
ATOM 615 O O . ALA A 1 86 ? 37.229 -32.071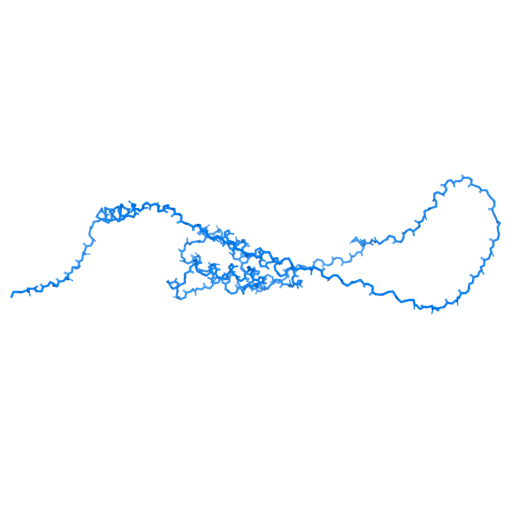 -22.042 1.00 52.09 86 ALA A O 1
ATOM 616 N N . ILE A 1 87 ? 35.332 -33.276 -22.155 1.00 57.34 87 ILE A N 1
ATOM 617 C CA . ILE A 1 87 ? 34.561 -32.372 -22.987 1.00 57.34 87 ILE A CA 1
ATOM 618 C C . ILE A 1 87 ? 34.484 -31.100 -22.146 1.00 57.34 87 ILE A C 1
ATOM 620 O O . ILE A 1 87 ? 33.853 -31.089 -21.090 1.00 57.34 87 ILE A O 1
ATOM 624 N N . SER A 1 88 ? 35.230 -30.066 -22.537 1.00 58.84 88 SER A N 1
ATOM 625 C CA . SER A 1 88 ? 35.109 -28.748 -21.928 1.00 58.84 88 SER A CA 1
ATOM 626 C C . SER A 1 88 ? 33.786 -28.194 -22.436 1.00 58.84 88 SER A C 1
ATOM 628 O O . SER A 1 88 ? 33.719 -27.420 -23.389 1.00 58.84 88 SER A O 1
ATOM 630 N N . GLU A 1 89 ? 32.703 -28.726 -21.870 1.00 62.16 89 GLU A N 1
ATOM 631 C CA . GLU A 1 89 ? 31.385 -28.150 -21.991 1.00 62.16 89 GLU A CA 1
ATOM 632 C C . GLU A 1 89 ? 31.545 -26.712 -21.529 1.00 62.16 89 GLU A C 1
ATOM 634 O O . GLU A 1 89 ? 32.073 -26.439 -20.448 1.00 62.16 89 G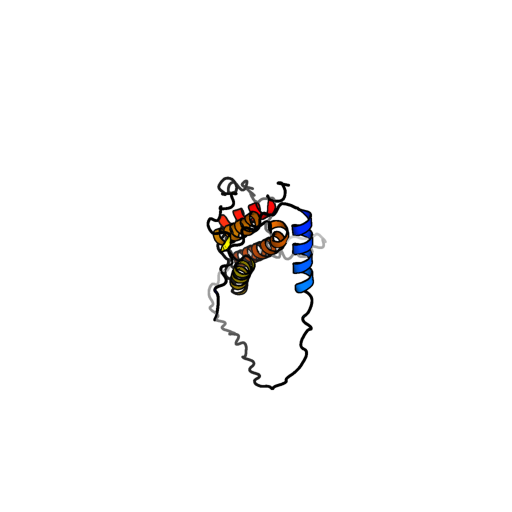LU A O 1
ATOM 639 N N . LYS A 1 90 ? 31.191 -25.783 -22.412 1.00 63.19 90 LYS A N 1
ATOM 640 C CA . LYS A 1 90 ? 31.268 -24.349 -22.173 1.00 63.19 90 LYS A CA 1
ATOM 641 C C . LYS A 1 90 ? 30.193 -24.001 -21.144 1.00 63.19 90 LYS A C 1
ATOM 643 O O . LYS A 1 90 ? 29.141 -23.470 -21.483 1.00 63.19 90 LYS A O 1
ATOM 648 N N . VAL A 1 91 ? 30.419 -24.405 -19.900 1.00 70.00 91 VAL A N 1
ATOM 649 C CA . VAL A 1 91 ? 29.502 -24.195 -18.793 1.00 70.00 91 VAL A CA 1
ATOM 650 C C . VAL A 1 91 ? 29.525 -22.711 -18.454 1.00 70.00 91 VAL A C 1
ATOM 652 O O . VAL A 1 91 ? 30.572 -22.125 -18.178 1.00 70.00 91 VAL A O 1
ATOM 655 N N . GLY A 1 92 ? 28.360 -22.078 -18.559 1.00 76.44 92 GLY A N 1
ATOM 656 C CA . GLY A 1 92 ? 28.150 -20.725 -18.069 1.00 76.44 92 GLY A CA 1
ATOM 657 C C . GLY A 1 92 ? 28.070 -20.740 -16.546 1.00 76.44 92 GLY A C 1
ATOM 658 O O . GLY A 1 92 ? 27.398 -21.589 -15.966 1.00 76.44 92 GLY A O 1
ATOM 659 N N . GLY A 1 93 ? 28.746 -19.795 -15.899 1.00 82.38 93 GLY A N 1
ATOM 660 C CA . GLY A 1 93 ? 28.668 -19.579 -14.460 1.00 82.38 93 GLY A CA 1
ATOM 661 C C . GLY A 1 93 ? 29.109 -18.161 -14.131 1.00 82.38 93 GLY A C 1
ATOM 662 O O . GLY A 1 93 ? 30.146 -17.707 -14.608 1.00 82.38 93 GLY A O 1
ATOM 663 N N . ILE A 1 94 ? 28.304 -17.446 -13.348 1.00 81.69 94 ILE A N 1
ATOM 664 C CA . ILE A 1 94 ? 28.670 -16.130 -12.820 1.00 81.69 94 ILE A CA 1
ATOM 665 C C . ILE A 1 94 ? 29.341 -16.376 -11.467 1.00 81.69 94 ILE A C 1
ATOM 667 O O . ILE A 1 94 ? 28.691 -16.852 -10.537 1.00 81.69 94 ILE A O 1
ATOM 671 N N . ASP A 1 95 ? 30.637 -16.075 -11.343 1.00 83.00 95 ASP A N 1
ATOM 672 C CA . ASP A 1 95 ? 31.316 -16.118 -10.043 1.00 83.00 95 ASP A CA 1
ATOM 673 C C . ASP A 1 95 ? 31.016 -14.831 -9.262 1.00 83.00 95 ASP A C 1
ATOM 675 O O . ASP A 1 95 ? 31.646 -13.790 -9.466 1.00 83.00 95 ASP A O 1
ATOM 679 N N . LEU A 1 96 ? 30.037 -14.903 -8.353 1.00 83.81 96 LEU A N 1
ATOM 680 C CA . LEU A 1 96 ? 29.636 -13.772 -7.510 1.00 83.81 96 LEU A CA 1
ATOM 681 C C . LEU A 1 96 ? 30.780 -13.259 -6.613 1.00 83.81 96 LEU A C 1
ATOM 683 O O . LEU A 1 96 ? 30.732 -12.112 -6.181 1.00 83.81 96 LEU A O 1
ATOM 687 N N . ARG A 1 97 ? 31.818 -14.070 -6.347 1.00 80.75 97 ARG A N 1
ATOM 688 C CA . ARG A 1 97 ? 32.955 -13.692 -5.483 1.00 80.75 97 ARG A CA 1
ATOM 689 C C . ARG A 1 97 ? 33.913 -12.715 -6.158 1.00 80.75 97 ARG A C 1
ATOM 691 O O . ARG A 1 97 ? 34.647 -12.013 -5.473 1.00 80.75 97 ARG A O 1
ATOM 698 N N . VAL A 1 98 ? 33.931 -12.706 -7.490 1.00 80.81 98 VAL A N 1
ATOM 699 C CA . VAL A 1 98 ? 34.804 -11.841 -8.302 1.00 80.81 98 VAL A CA 1
ATOM 700 C C . VAL A 1 98 ? 34.044 -10.604 -8.792 1.00 80.81 98 VAL A C 1
ATOM 702 O O . VAL A 1 98 ? 34.645 -9.666 -9.313 1.00 80.81 98 VAL A O 1
ATOM 705 N N . MET A 1 99 ? 32.720 -10.566 -8.610 1.00 76.31 99 MET A N 1
ATOM 706 C CA . MET A 1 99 ? 31.945 -9.362 -8.872 1.00 76.31 99 MET A CA 1
ATOM 707 C C . MET A 1 99 ? 32.168 -8.325 -7.777 1.00 76.31 99 MET A C 1
ATOM 709 O O . MET A 1 99 ? 32.091 -8.609 -6.584 1.00 76.31 99 MET A O 1
ATOM 713 N N . ASN A 1 100 ? 32.364 -7.083 -8.206 1.00 77.94 100 ASN A N 1
ATOM 714 C CA . ASN A 1 100 ? 32.320 -5.928 -7.326 1.00 77.94 100 ASN A CA 1
ATOM 715 C C . ASN A 1 100 ? 30.862 -5.654 -6.921 1.00 77.94 100 ASN A C 1
ATOM 717 O O . ASN A 1 100 ? 30.184 -4.822 -7.527 1.00 77.94 100 ASN A O 1
ATOM 721 N N . ILE A 1 101 ? 30.361 -6.397 -5.933 1.00 78.44 101 ILE A N 1
ATOM 722 C CA . ILE A 1 101 ? 29.036 -6.166 -5.357 1.00 78.44 101 ILE A CA 1
ATOM 723 C C . ILE A 1 101 ? 29.128 -4.915 -4.480 1.00 78.44 101 ILE A C 1
ATOM 725 O O . ILE A 1 101 ? 29.491 -4.975 -3.307 1.00 78.44 101 ILE A O 1
ATOM 729 N N . VAL A 1 102 ? 28.802 -3.760 -5.058 1.00 78.81 102 VAL A N 1
ATOM 730 C CA . VAL A 1 102 ? 28.633 -2.522 -4.295 1.00 78.81 102 VAL A CA 1
ATOM 731 C C . VAL A 1 102 ? 27.249 -2.558 -3.655 1.00 78.81 102 VAL A C 1
ATOM 733 O O . VAL A 1 102 ? 26.254 -2.198 -4.282 1.00 78.81 102 VAL A O 1
ATOM 736 N N . THR A 1 103 ? 27.168 -2.996 -2.398 1.00 72.00 103 THR A N 1
ATOM 737 C CA . THR A 1 103 ? 25.945 -2.853 -1.600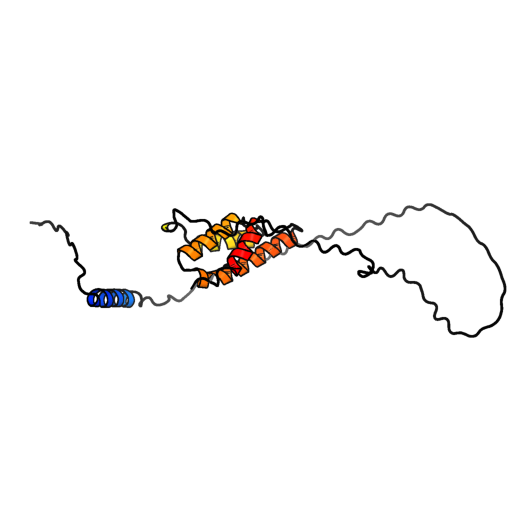 1.00 72.00 103 THR A CA 1
ATOM 738 C C . THR A 1 103 ? 25.790 -1.382 -1.219 1.00 72.00 103 THR A C 1
ATOM 740 O O . THR A 1 103 ? 26.330 -0.924 -0.212 1.00 72.00 103 THR A O 1
ATOM 743 N N . GLN A 1 104 ? 25.103 -0.610 -2.059 1.00 70.31 104 GLN A N 1
ATOM 744 C CA . GLN A 1 104 ? 24.702 0.748 -1.704 1.00 70.31 104 GLN A CA 1
ATOM 745 C C . GLN A 1 104 ? 23.691 0.647 -0.550 1.00 70.31 104 GLN A C 1
ATOM 747 O O . GLN A 1 104 ? 22.699 -0.075 -0.692 1.00 70.31 104 GLN A O 1
ATOM 752 N N . PRO A 1 105 ? 23.898 1.335 0.588 1.00 62.81 105 PRO A N 1
ATOM 753 C CA . PRO A 1 105 ? 22.839 1.460 1.576 1.00 62.81 105 PRO A CA 1
ATOM 754 C C . PRO A 1 105 ? 21.630 2.107 0.893 1.00 62.81 105 PRO A C 1
ATOM 756 O O . PRO A 1 105 ? 21.778 3.111 0.189 1.00 62.81 105 PRO A O 1
ATOM 759 N N . MET A 1 106 ? 20.444 1.519 1.073 1.00 67.81 106 MET A N 1
ATOM 760 C CA . MET A 1 106 ? 19.176 2.036 0.549 1.00 67.81 106 MET A CA 1
ATOM 761 C C . MET A 1 106 ? 18.918 3.430 1.145 1.00 67.81 106 MET A C 1
ATOM 763 O O . MET A 1 106 ? 18.288 3.597 2.182 1.00 67.81 106 MET A O 1
ATOM 767 N N . THR A 1 107 ? 19.449 4.456 0.483 1.00 58.03 107 THR A N 1
ATOM 768 C CA . THR A 1 107 ? 19.436 5.854 0.946 1.00 58.03 107 THR A CA 1
ATOM 769 C C . THR A 1 107 ? 18.089 6.539 0.642 1.00 58.03 107 THR A C 1
ATOM 771 O O . THR A 1 107 ? 17.894 7.712 0.939 1.00 58.03 107 THR A O 1
ATOM 774 N N . GLY A 1 108 ? 17.122 5.806 0.077 1.00 64.81 108 GLY A N 1
ATOM 775 C CA . GLY A 1 108 ? 15.818 6.329 -0.347 1.00 64.81 108 GLY A CA 1
ATOM 776 C C . GLY A 1 108 ? 14.719 6.351 0.720 1.00 64.81 108 GLY A C 1
ATOM 777 O O . GLY A 1 108 ? 13.625 6.821 0.428 1.00 64.81 108 GLY A O 1
ATOM 778 N N . LEU A 1 109 ? 14.962 5.853 1.939 1.00 68.56 109 LEU A N 1
ATOM 779 C CA . LEU A 1 109 ? 13.931 5.845 2.991 1.00 68.56 109 LEU A CA 1
ATOM 780 C C . LEU A 1 109 ? 13.814 7.189 3.725 1.00 68.56 109 LEU A C 1
ATOM 782 O O . LEU A 1 109 ? 12.737 7.550 4.187 1.00 68.56 109 LEU A O 1
ATOM 786 N N . ASN A 1 110 ? 14.897 7.970 3.779 1.00 71.62 110 ASN A N 1
ATOM 787 C CA . ASN A 1 110 ? 14.925 9.254 4.490 1.00 71.62 110 ASN A CA 1
ATOM 788 C C . ASN A 1 110 ? 14.081 10.344 3.805 1.00 71.62 110 ASN A C 1
ATOM 790 O O . ASN A 1 110 ? 13.758 11.350 4.431 1.00 71.62 110 ASN A O 1
ATOM 794 N N . SER A 1 111 ? 13.743 10.165 2.525 1.00 79.88 111 SER A N 1
ATOM 795 C CA . SER A 1 111 ? 12.893 11.079 1.754 1.00 79.88 111 SER A CA 1
ATOM 796 C C . SER A 1 111 ? 11.401 10.744 1.821 1.00 79.88 111 SER A C 1
ATOM 798 O O . SER A 1 111 ? 10.608 11.434 1.187 1.00 79.88 111 SER A O 1
ATOM 800 N N . LEU A 1 112 ? 11.014 9.685 2.537 1.00 82.81 112 LEU A N 1
ATOM 801 C CA . LEU A 1 112 ? 9.624 9.242 2.621 1.00 82.81 112 LEU A CA 1
ATOM 802 C C . LEU A 1 112 ? 8.840 10.052 3.660 1.00 82.81 112 LEU A C 1
ATOM 804 O O . LEU A 1 112 ? 9.326 10.346 4.755 1.00 82.81 112 LEU A O 1
ATOM 808 N N . ASN A 1 113 ? 7.595 10.392 3.334 1.00 84.81 113 ASN A N 1
ATOM 809 C CA . ASN A 1 113 ? 6.677 11.061 4.244 1.00 84.81 113 ASN A CA 1
ATOM 810 C C . ASN A 1 113 ? 5.838 10.034 5.019 1.00 84.81 113 ASN A C 1
ATOM 812 O O . ASN A 1 113 ? 4.776 9.602 4.580 1.00 84.81 113 ASN A O 1
ATOM 816 N N . LEU A 1 114 ? 6.305 9.680 6.217 1.00 87.88 114 LEU A N 1
ATOM 817 C CA . LEU A 1 114 ? 5.655 8.699 7.097 1.00 87.88 114 LEU A CA 1
ATOM 818 C C . LEU A 1 114 ? 4.545 9.305 7.973 1.00 87.88 114 LEU A C 1
ATOM 820 O O . LEU A 1 114 ? 4.335 8.882 9.110 1.00 87.88 114 LEU A O 1
ATOM 824 N N . LYS A 1 115 ? 3.835 10.326 7.484 1.00 89.62 115 LYS A N 1
ATOM 825 C CA . LYS A 1 115 ? 2.678 10.896 8.183 1.00 89.62 115 LYS A CA 1
ATOM 826 C C . LYS A 1 115 ? 1.397 10.504 7.469 1.00 89.62 115 LYS A C 1
ATOM 828 O O . LYS A 1 115 ? 1.238 10.754 6.277 1.00 89.62 115 LYS A O 1
ATOM 833 N N . LEU A 1 116 ? 0.457 9.943 8.227 1.00 90.00 116 LEU A N 1
ATOM 834 C CA . LEU A 1 116 ? -0.894 9.721 7.725 1.00 90.00 116 LEU A CA 1
ATOM 835 C C . LEU A 1 116 ? -1.599 11.072 7.522 1.00 90.00 116 LEU A C 1
ATOM 837 O O . LEU A 1 116 ? -1.515 11.932 8.408 1.00 90.00 116 LEU A O 1
ATOM 841 N N . PRO A 1 117 ? -2.291 11.273 6.388 1.00 90.25 117 PRO A N 1
ATOM 842 C CA . PRO A 1 117 ? -3.088 12.473 6.174 1.00 90.25 117 PRO A CA 1
ATOM 843 C C . PRO A 1 117 ? -4.222 12.567 7.204 1.00 90.25 117 PRO A C 1
ATOM 845 O O . PRO A 1 117 ? -4.749 11.558 7.668 1.00 90.25 117 PRO A O 1
ATOM 848 N N . VAL A 1 118 ? -4.621 13.787 7.563 1.00 90.88 118 VAL A N 1
ATOM 849 C CA . VAL A 1 118 ? -5.823 14.024 8.378 1.00 90.88 118 VAL A CA 1
ATOM 850 C C . VAL A 1 118 ? -6.995 14.241 7.431 1.00 90.88 118 VAL A C 1
ATOM 852 O O . VAL A 1 118 ? -6.911 15.086 6.541 1.00 90.88 118 VAL A O 1
ATOM 855 N N . LEU A 1 119 ? -8.079 13.483 7.605 1.00 92.06 119 LEU A N 1
ATOM 856 C CA . LEU A 1 119 ? -9.226 13.535 6.702 1.00 92.06 119 LEU A CA 1
ATOM 857 C C . LEU A 1 119 ? -10.278 14.484 7.277 1.00 92.06 119 LEU A C 1
ATOM 859 O O . LEU A 1 119 ? -10.790 14.260 8.370 1.00 92.06 119 LEU A O 1
ATOM 863 N N . ALA A 1 120 ? -10.613 15.544 6.538 1.00 87.38 120 ALA A N 1
ATOM 864 C CA . ALA A 1 120 ? -11.609 16.523 6.980 1.00 87.38 120 ALA A CA 1
ATOM 865 C C . ALA A 1 120 ? -13.038 15.942 7.013 1.00 87.38 120 ALA A C 1
ATOM 867 O O . ALA A 1 120 ? -13.804 16.246 7.923 1.00 87.38 120 ALA A O 1
ATOM 868 N N . ASN A 1 121 ? -13.372 15.058 6.066 1.00 87.69 121 ASN A N 1
ATOM 869 C CA . ASN A 1 121 ? -14.713 14.485 5.894 1.00 87.69 121 ASN A CA 1
ATOM 870 C C . ASN A 1 121 ? -14.766 13.006 6.308 1.00 87.69 121 ASN A C 1
ATOM 872 O O . ASN A 1 121 ? -15.254 12.148 5.575 1.00 87.69 121 ASN A O 1
ATOM 876 N N . LEU A 1 122 ? -14.257 12.685 7.500 1.00 91.06 122 LEU A N 1
ATOM 877 C CA . LEU A 1 122 ? -14.191 11.300 7.982 1.00 91.06 122 LEU A CA 1
ATOM 878 C C . LEU A 1 122 ? -15.570 10.615 8.075 1.00 91.06 122 LEU A C 1
ATOM 880 O O . LEU A 1 122 ? -15.674 9.399 7.910 1.00 91.06 122 LEU A O 1
ATOM 884 N N . ALA A 1 123 ? -16.631 11.385 8.331 1.00 87.62 123 ALA A N 1
ATOM 885 C CA . ALA A 1 123 ? -17.996 10.869 8.429 1.00 87.62 123 ALA A CA 1
ATOM 886 C C . ALA A 1 123 ? -18.510 10.287 7.100 1.00 87.62 123 ALA A C 1
ATOM 888 O O . ALA A 1 123 ? -19.199 9.272 7.111 1.00 87.62 123 ALA A O 1
ATOM 889 N N . GLU A 1 124 ? -18.133 10.892 5.973 1.00 89.44 124 GLU A N 1
ATOM 890 C CA . GLU A 1 124 ? -18.558 10.478 4.628 1.00 89.44 124 GLU A CA 1
ATOM 891 C C . GLU A 1 124 ? -17.707 9.324 4.077 1.00 89.44 124 GLU A C 1
ATOM 893 O O . GLU A 1 124 ? -18.133 8.610 3.175 1.00 89.44 124 GLU A O 1
ATOM 898 N N . TYR A 1 125 ? -16.512 9.111 4.633 1.00 91.81 125 TYR A N 1
ATOM 899 C CA . TYR A 1 125 ? -15.572 8.099 4.158 1.00 91.81 125 TYR A CA 1
ATOM 900 C C . TYR A 1 125 ? -15.990 6.685 4.592 1.00 91.81 125 TYR A C 1
ATOM 902 O O . TYR A 1 125 ? -15.685 6.256 5.708 1.00 91.81 125 TYR A O 1
ATOM 910 N N . ASN A 1 126 ? -16.697 5.935 3.748 1.00 94.94 126 ASN A N 1
ATOM 911 C CA . ASN A 1 126 ? -17.088 4.558 4.060 1.00 94.94 126 ASN A CA 1
ATOM 912 C C . ASN A 1 126 ? -15.914 3.584 3.836 1.00 94.94 126 ASN A C 1
ATOM 914 O O . ASN A 1 126 ? -15.479 3.375 2.707 1.00 94.94 126 ASN A O 1
ATOM 918 N N . LEU A 1 127 ? -15.416 2.964 4.915 1.00 95.12 127 LEU A N 1
ATOM 919 C CA . LEU A 1 127 ? -14.277 2.040 4.853 1.00 95.12 127 LEU A CA 1
ATOM 920 C C . LEU A 1 127 ? -14.577 0.799 4.003 1.00 95.12 127 LEU A C 1
ATOM 922 O O . LEU A 1 127 ? -13.730 0.384 3.221 1.00 95.12 127 LEU A O 1
ATOM 926 N N . ASP A 1 128 ? -15.769 0.216 4.113 1.00 96.12 128 ASP A N 1
ATOM 927 C CA . ASP A 1 128 ? -16.097 -1.010 3.379 1.00 96.12 128 ASP A CA 1
ATOM 928 C C . ASP A 1 128 ? -16.212 -0.750 1.874 1.00 96.12 128 ASP A C 1
ATOM 930 O O . ASP A 1 128 ? -15.721 -1.533 1.059 1.00 96.12 128 ASP A O 1
ATOM 934 N N . GLU A 1 129 ? -16.821 0.375 1.496 1.00 96.31 129 GLU A N 1
ATOM 935 C CA . GLU A 1 129 ? -16.937 0.780 0.093 1.00 96.31 129 GLU A CA 1
ATOM 936 C C . GLU A 1 129 ? -15.569 1.099 -0.513 1.00 96.31 129 GLU A C 1
ATOM 938 O O . GLU A 1 129 ? -15.264 0.632 -1.613 1.00 96.31 129 GLU A O 1
ATOM 943 N N . GLU A 1 130 ? -14.727 1.849 0.201 1.00 95.69 130 GLU A N 1
ATOM 944 C CA . GLU A 1 130 ? -13.388 2.190 -0.279 1.00 95.69 130 GLU A CA 1
ATOM 945 C C . GLU A 1 130 ? -12.492 0.962 -0.391 1.00 95.69 130 GLU A C 1
ATOM 947 O O . GLU A 1 130 ? -11.813 0.779 -1.405 1.00 95.69 130 GLU A O 1
ATOM 952 N N . PHE A 1 131 ? -12.548 0.061 0.589 1.00 96.38 131 PHE A N 1
ATOM 953 C CA . PHE A 1 131 ? -11.804 -1.187 0.520 1.00 96.38 131 PHE A CA 1
ATOM 954 C C . PHE A 1 131 ? -12.268 -2.057 -0.650 1.00 96.38 131 PHE A C 1
ATOM 956 O O . PHE A 1 131 ? -11.447 -2.566 -1.413 1.00 96.38 131 PHE A O 1
ATOM 963 N N . GLN A 1 132 ? -13.581 -2.168 -0.865 1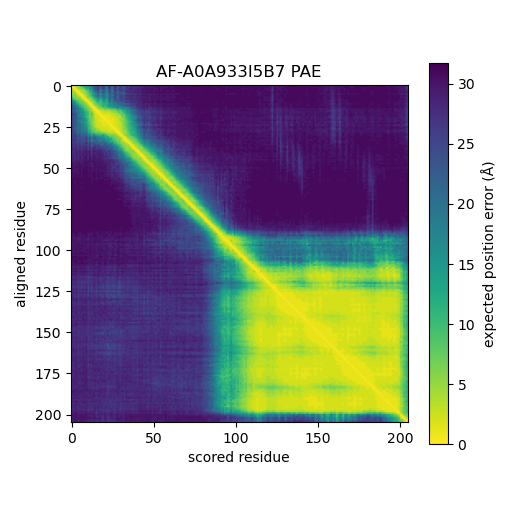.00 97.56 132 GLN A N 1
ATOM 964 C CA . GLN A 1 132 ? -14.118 -2.914 -1.998 1.00 97.56 132 GLN A CA 1
ATOM 965 C C . GLN A 1 132 ? -13.675 -2.310 -3.340 1.00 97.56 132 GLN A C 1
ATOM 967 O O . GLN A 1 132 ? -13.382 -3.044 -4.286 1.00 97.56 132 GLN A O 1
ATOM 972 N N . GLN A 1 133 ? -13.623 -0.981 -3.454 1.00 97.19 133 GLN A N 1
ATOM 973 C CA . GLN A 1 133 ? -13.113 -0.323 -4.657 1.00 97.19 133 GLN A CA 1
ATOM 974 C C . GLN A 1 133 ? -11.626 -0.617 -4.878 1.00 97.19 133 GLN A C 1
ATOM 976 O O . GLN A 1 133 ? -11.241 -0.933 -6.004 1.00 97.19 133 GLN A O 1
ATOM 981 N N . ILE A 1 134 ? -10.811 -0.576 -3.821 1.00 97.38 134 ILE A N 1
ATOM 982 C CA . ILE A 1 134 ? -9.391 -0.950 -3.879 1.00 97.38 134 ILE A CA 1
ATOM 983 C C . ILE A 1 134 ? -9.245 -2.395 -4.372 1.00 97.38 134 ILE A C 1
ATOM 985 O O . ILE A 1 134 ? -8.506 -2.650 -5.321 1.00 97.38 134 ILE A O 1
ATOM 989 N N . GLN A 1 135 ? -10.007 -3.333 -3.808 1.00 97.25 135 GLN A N 1
ATOM 990 C CA . GLN A 1 135 ? -9.979 -4.733 -4.236 1.00 97.25 135 GLN A CA 1
ATOM 991 C C . GLN A 1 135 ? -10.379 -4.909 -5.705 1.00 97.25 135 GLN A C 1
ATOM 993 O O . GLN A 1 135 ? -9.746 -5.682 -6.420 1.00 97.25 135 GLN A O 1
ATOM 998 N N . LYS A 1 136 ? -11.388 -4.172 -6.187 1.00 97.81 136 LYS A N 1
ATOM 999 C CA . LYS A 1 136 ? -11.788 -4.199 -7.605 1.00 97.81 136 LYS A CA 1
ATOM 1000 C C . LYS A 1 136 ? -10.667 -3.729 -8.533 1.00 97.81 136 LYS A C 1
ATOM 1002 O O . LYS A 1 136 ? -10.507 -4.299 -9.608 1.00 97.81 136 LYS A O 1
ATOM 1007 N N . MET A 1 137 ? -9.892 -2.717 -8.134 1.00 97.25 137 MET A N 1
ATOM 1008 C CA . MET A 1 137 ? -8.731 -2.268 -8.911 1.00 97.25 137 MET A CA 1
ATOM 1009 C C . MET A 1 137 ? -7.669 -3.367 -8.999 1.00 97.25 137 MET A C 1
ATOM 1011 O O . MET A 1 137 ? -7.224 -3.693 -10.098 1.00 97.25 137 MET A O 1
ATOM 1015 N N . LEU A 1 138 ? -7.342 -3.998 -7.868 1.00 96.56 138 LEU A N 1
ATOM 1016 C CA . LEU A 1 138 ? -6.362 -5.087 -7.816 1.00 96.56 138 LEU A CA 1
ATOM 1017 C C . LEU A 1 138 ? -6.799 -6.291 -8.656 1.00 96.56 138 LEU A C 1
ATOM 1019 O O . LEU A 1 138 ? -6.013 -6.817 -9.435 1.00 96.56 138 LEU A O 1
ATOM 1023 N N . GLN A 1 139 ? -8.076 -6.676 -8.585 1.00 96.38 139 GLN A N 1
ATOM 1024 C CA . GLN A 1 139 ? -8.643 -7.743 -9.420 1.00 96.38 139 GLN A CA 1
ATOM 1025 C C . GLN A 1 139 ? -8.585 -7.430 -10.921 1.00 96.38 139 GLN A C 1
ATOM 1027 O O . GLN A 1 139 ? -8.534 -8.346 -11.738 1.00 96.38 139 GLN A O 1
ATOM 1032 N N . ALA A 1 140 ? -8.587 -6.148 -11.292 1.00 96.62 140 ALA A N 1
ATOM 1033 C CA . ALA A 1 140 ? -8.399 -5.700 -12.667 1.00 96.62 140 ALA A CA 1
ATOM 1034 C C . ALA A 1 140 ? -6.915 -5.614 -13.082 1.00 96.62 140 ALA A C 1
ATOM 1036 O O . ALA A 1 140 ? -6.630 -5.190 -14.201 1.00 96.62 140 ALA A O 1
ATOM 1037 N N . GLY A 1 141 ? -5.976 -5.983 -12.202 1.00 95.25 141 GLY A N 1
ATOM 1038 C CA . GLY A 1 141 ? -4.534 -5.850 -12.426 1.00 95.25 141 GLY A CA 1
ATOM 1039 C C . GLY A 1 141 ? -4.038 -4.403 -12.369 1.00 95.25 141 GLY A C 1
ATOM 1040 O O . GLY A 1 141 ? -2.981 -4.095 -12.911 1.00 95.25 141 GLY A O 1
ATOM 1041 N N . ILE A 1 142 ? -4.806 -3.496 -11.754 1.00 95.00 142 ILE A N 1
ATOM 1042 C CA . ILE A 1 142 ? -4.472 -2.073 -11.645 1.00 95.00 142 ILE A CA 1
ATOM 1043 C C . ILE A 1 142 ? -4.015 -1.780 -10.218 1.00 95.00 142 ILE A C 1
ATOM 1045 O O . ILE A 1 142 ? -4.792 -1.899 -9.268 1.00 95.00 142 ILE A O 1
ATOM 1049 N N . ALA A 1 143 ? -2.771 -1.325 -10.073 1.00 95.31 143 ALA A N 1
ATOM 1050 C CA . ALA A 1 143 ? -2.254 -0.861 -8.794 1.00 95.31 143 ALA A CA 1
ATOM 1051 C C . ALA A 1 143 ? -2.928 0.473 -8.385 1.00 95.31 143 ALA A C 1
ATOM 1053 O O . ALA A 1 143 ? -2.867 1.454 -9.135 1.00 95.31 143 ALA A O 1
ATOM 1054 N N . PRO A 1 144 ? -3.593 0.555 -7.216 1.00 96.25 144 PRO A N 1
ATOM 1055 C CA . PRO A 1 144 ? -4.043 1.822 -6.650 1.00 96.25 144 PRO A CA 1
ATOM 1056 C C . PRO A 1 144 ? -2.858 2.724 -6.285 1.00 96.25 144 PRO A C 1
ATOM 1058 O O . PRO A 1 144 ? -1.754 2.263 -6.003 1.00 96.25 144 PRO A O 1
ATOM 1061 N N . SER A 1 145 ? -3.101 4.035 -6.253 1.00 95.75 145 SER A N 1
ATOM 1062 C CA . SER A 1 145 ? -2.073 5.003 -5.874 1.00 95.75 145 SER A CA 1
ATOM 1063 C C . SER A 1 145 ? -1.709 4.895 -4.391 1.00 95.75 145 SER A C 1
ATOM 1065 O O . SER A 1 145 ? -2.554 4.604 -3.540 1.00 95.75 145 SER A O 1
ATOM 1067 N N . GLY A 1 146 ? -0.453 5.212 -4.064 1.00 95.06 146 GLY A N 1
ATOM 1068 C CA . GLY A 1 146 ? 0.007 5.257 -2.674 1.00 95.06 146 GLY A CA 1
ATOM 1069 C C . GLY A 1 146 ? -0.789 6.231 -1.806 1.00 95.06 146 GLY A C 1
ATOM 1070 O O . GLY A 1 146 ? -1.079 5.921 -0.654 1.00 95.06 146 GLY A O 1
ATOM 1071 N N . ASP A 1 147 ? -1.214 7.370 -2.357 1.00 94.69 147 ASP A N 1
ATOM 1072 C CA . ASP A 1 147 ? -2.051 8.328 -1.627 1.00 94.69 147 ASP A CA 1
ATOM 1073 C C . ASP A 1 147 ? -3.410 7.732 -1.259 1.00 94.69 147 ASP A C 1
ATOM 1075 O O . ASP A 1 147 ? -3.823 7.855 -0.109 1.00 94.69 147 ASP A O 1
ATOM 1079 N N . ARG A 1 148 ? -4.048 6.976 -2.164 1.00 95.88 148 ARG A N 1
ATOM 1080 C CA . ARG A 1 148 ? -5.322 6.304 -1.875 1.00 95.88 148 ARG A CA 1
ATOM 1081 C C . ARG A 1 148 ? -5.186 5.277 -0.750 1.00 95.88 148 ARG A C 1
ATOM 1083 O O . ARG A 1 148 ? -6.045 5.204 0.126 1.00 95.88 148 ARG A O 1
ATOM 1090 N N . ILE A 1 149 ? -4.093 4.511 -0.735 1.00 96.81 149 ILE A N 1
ATOM 1091 C CA . ILE A 1 149 ? -3.821 3.559 0.352 1.00 96.81 149 ILE A CA 1
ATOM 1092 C C . ILE A 1 149 ? -3.546 4.291 1.674 1.00 96.81 149 ILE A C 1
ATOM 1094 O O . ILE A 1 149 ? -4.063 3.892 2.717 1.00 96.81 149 ILE A O 1
ATOM 1098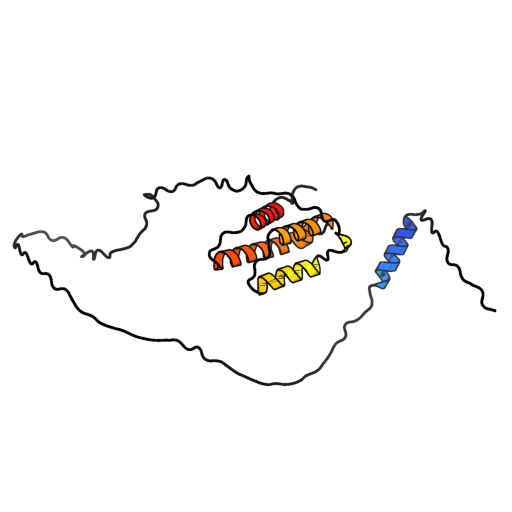 N N . LYS A 1 150 ? -2.782 5.389 1.650 1.00 94.81 150 LYS A N 1
ATOM 1099 C CA . LYS A 1 150 ? -2.518 6.208 2.845 1.00 94.81 150 LYS A CA 1
ATOM 1100 C C . LYS A 1 150 ? -3.782 6.873 3.391 1.00 94.81 150 LYS A C 1
ATOM 1102 O O . LYS A 1 150 ? -3.934 6.947 4.607 1.00 94.81 150 LYS A O 1
ATOM 1107 N N . GLU A 1 151 ? -4.691 7.330 2.534 1.00 95.12 151 GLU A N 1
ATOM 1108 C CA . GLU A 1 151 ? -6.003 7.848 2.938 1.00 95.12 151 GLU A CA 1
ATOM 1109 C C . GLU A 1 151 ? -6.852 6.761 3.597 1.00 95.12 151 GLU A C 1
ATOM 1111 O O . GLU A 1 151 ? -7.413 6.991 4.668 1.00 95.12 151 GLU A O 1
ATOM 1116 N N . TYR A 1 152 ? -6.874 5.553 3.029 1.00 95.94 152 TYR A N 1
ATOM 1117 C CA . TYR A 1 152 ? -7.572 4.419 3.631 1.00 95.94 152 TYR A CA 1
ATOM 1118 C C . TYR A 1 152 ? -6.998 4.057 5.011 1.00 95.94 152 TYR A C 1
ATOM 1120 O O . TYR A 1 152 ? -7.741 3.929 5.987 1.00 95.94 152 TYR A O 1
ATOM 1128 N N . LEU A 1 153 ? -5.669 3.970 5.131 1.00 95.00 153 LEU A N 1
ATOM 1129 C CA . LEU A 1 153 ? -4.975 3.756 6.407 1.00 95.00 153 LEU A CA 1
ATOM 1130 C C . LEU A 1 153 ? -5.281 4.872 7.417 1.00 95.00 153 LEU A C 1
ATOM 1132 O O . LEU A 1 153 ? -5.523 4.608 8.598 1.00 95.00 153 LEU A O 1
ATOM 1136 N N . ALA A 1 154 ? -5.310 6.125 6.962 1.00 94.50 154 ALA A N 1
ATOM 1137 C CA . ALA A 1 154 ? -5.645 7.270 7.795 1.00 94.50 154 ALA A CA 1
ATOM 1138 C C . ALA A 1 154 ? -7.086 7.198 8.306 1.00 94.50 154 ALA A C 1
ATOM 1140 O O . ALA A 1 154 ? -7.321 7.442 9.491 1.00 94.50 154 ALA A O 1
ATOM 1141 N N . ALA A 1 155 ? -8.032 6.824 7.444 1.00 94.94 155 ALA A N 1
ATOM 1142 C CA . ALA A 1 155 ? -9.424 6.625 7.816 1.00 94.94 155 ALA A CA 1
ATOM 1143 C C . ALA A 1 155 ? -9.574 5.487 8.833 1.00 94.94 155 ALA A C 1
ATOM 1145 O O . ALA A 1 155 ? -10.254 5.667 9.843 1.00 94.94 155 ALA A O 1
ATOM 1146 N N . CYS A 1 156 ? -8.887 4.356 8.625 1.00 94.19 156 CYS A N 1
ATOM 1147 C CA . CYS A 1 156 ? -8.873 3.236 9.570 1.00 94.19 156 CYS A CA 1
ATOM 1148 C C . CYS A 1 156 ? -8.372 3.679 10.948 1.00 94.19 156 CYS A C 1
ATOM 1150 O O . CYS A 1 156 ? -8.991 3.371 11.967 1.00 94.19 156 CYS A O 1
ATOM 1152 N N . LYS A 1 157 ? -7.286 4.462 10.988 1.00 93.12 157 LYS A N 1
ATOM 1153 C CA . LYS A 1 157 ? -6.730 4.985 12.239 1.00 93.12 157 LYS A CA 1
ATOM 1154 C C . LYS A 1 157 ? -7.680 5.962 12.931 1.00 93.12 157 LYS A C 1
ATOM 1156 O O . LYS A 1 157 ? -7.917 5.836 14.126 1.00 93.12 157 LYS A O 1
ATOM 1161 N N . GLN A 1 158 ? -8.235 6.924 12.195 1.00 93.44 158 GLN A N 1
ATOM 1162 C CA . GLN A 1 158 ? -9.109 7.954 12.766 1.00 93.44 158 GLN A CA 1
ATOM 1163 C C . GLN A 1 158 ? -10.468 7.396 13.221 1.00 93.44 158 GLN A C 1
ATOM 1165 O O . GLN A 1 158 ? -11.059 7.939 14.150 1.00 93.44 158 GLN A O 1
ATOM 1170 N N . LYS A 1 159 ? -10.952 6.307 12.606 1.00 93.75 159 LYS A N 1
ATOM 1171 C CA . LYS A 1 159 ? -12.182 5.604 13.014 1.00 93.75 159 LYS A CA 1
ATOM 1172 C C . LYS A 1 159 ? -11.974 4.544 14.099 1.00 93.75 159 LYS A C 1
ATOM 1174 O O . LYS A 1 159 ? -12.955 3.994 14.579 1.00 93.75 159 LYS A O 1
ATOM 1179 N N . GLY A 1 160 ? -10.730 4.263 14.496 1.00 92.31 160 GLY A N 1
ATOM 1180 C CA . GLY A 1 160 ? -10.422 3.230 15.492 1.00 92.31 160 GLY A CA 1
ATOM 1181 C C . GLY A 1 160 ? -10.516 1.791 14.967 1.00 92.31 160 GLY A C 1
ATOM 1182 O O . GLY A 1 160 ? -10.509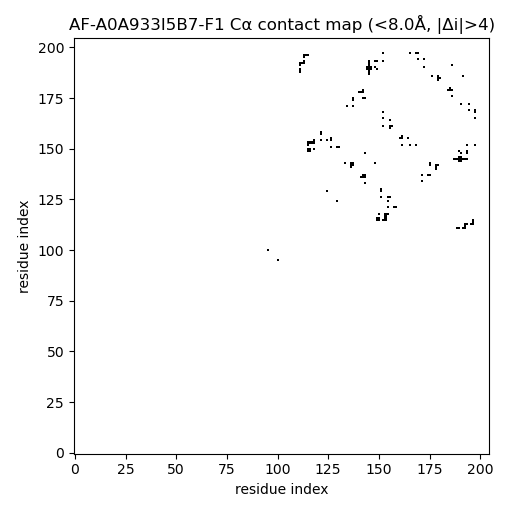 0.855 15.756 1.00 92.31 160 GLY A O 1
ATOM 1183 N N . GLU A 1 161 ? -10.556 1.604 13.647 1.00 93.00 161 GLU A N 1
ATOM 1184 C CA . GLU A 1 161 ? -10.692 0.304 12.967 1.00 93.00 161 GLU A CA 1
ATOM 1185 C C . GLU A 1 161 ? -9.338 -0.279 12.516 1.00 93.00 161 GLU A C 1
ATOM 1187 O O . GLU A 1 161 ? -9.289 -1.257 11.773 1.00 93.00 161 GLU A O 1
ATOM 1192 N N . TRP A 1 162 ? -8.219 0.315 12.949 1.00 92.50 162 TRP A N 1
ATOM 1193 C CA . TRP A 1 162 ? -6.867 -0.080 12.532 1.00 92.50 162 TRP A CA 1
ATOM 1194 C C . TRP A 1 162 ? -6.609 -1.580 12.709 1.00 92.50 162 TRP A C 1
ATOM 1196 O O . TRP A 1 162 ? -6.311 -2.275 11.742 1.00 92.50 162 TRP A O 1
ATOM 1206 N N . ASN A 1 163 ? -6.794 -2.092 13.927 1.00 91.50 163 ASN A N 1
ATOM 1207 C CA . ASN A 1 163 ? -6.496 -3.488 14.263 1.00 91.50 163 ASN A CA 1
ATOM 1208 C C . ASN A 1 163 ? -7.364 -4.488 13.487 1.00 91.50 163 ASN A C 1
ATOM 1210 O O . ASN A 1 163 ? -6.922 -5.599 13.214 1.00 91.50 163 ASN A O 1
ATOM 1214 N N . ASN A 1 164 ? -8.578 -4.088 13.104 1.00 92.75 164 ASN A N 1
ATOM 1215 C CA . ASN A 1 164 ? -9.504 -4.946 12.370 1.00 92.75 164 ASN A CA 1
ATOM 1216 C C . ASN A 1 164 ? -9.175 -5.016 10.877 1.00 92.75 164 ASN A C 1
ATOM 1218 O O . ASN A 1 164 ? -9.542 -5.982 10.220 1.00 92.75 164 ASN A O 1
ATOM 1222 N N . ARG A 1 165 ? -8.515 -3.987 10.332 1.00 93.44 165 ARG A N 1
ATOM 1223 C CA . ARG A 1 165 ? -8.329 -3.812 8.884 1.00 93.44 165 ARG A CA 1
ATOM 1224 C C . ARG A 1 165 ? -6.875 -3.874 8.437 1.00 93.44 165 ARG A C 1
ATOM 1226 O O . ARG A 1 165 ? -6.621 -3.988 7.243 1.00 93.44 165 ARG A O 1
ATOM 1233 N N . ILE A 1 166 ? -5.909 -3.802 9.351 1.00 93.62 166 ILE A N 1
ATOM 1234 C CA . ILE A 1 166 ? -4.494 -3.726 8.975 1.00 93.62 166 ILE A CA 1
ATOM 1235 C C . ILE A 1 166 ? -4.019 -4.976 8.230 1.00 93.62 166 ILE A C 1
ATOM 1237 O O . ILE A 1 166 ? -3.325 -4.852 7.226 1.00 93.62 166 ILE A O 1
ATOM 1241 N N . ALA A 1 167 ? -4.461 -6.166 8.648 1.00 93.12 167 ALA A N 1
ATOM 1242 C CA . ALA A 1 167 ? -4.135 -7.418 7.966 1.00 93.12 167 ALA A CA 1
ATOM 1243 C C . ALA A 1 167 ? -4.654 -7.430 6.518 1.00 93.12 167 ALA A C 1
ATOM 1245 O O . ALA A 1 167 ? -3.930 -7.820 5.601 1.00 93.12 167 ALA A O 1
ATOM 1246 N N . ASP A 1 168 ? -5.870 -6.924 6.304 1.00 93.75 168 ASP A N 1
ATOM 1247 C CA . ASP A 1 168 ? -6.461 -6.792 4.973 1.00 93.75 168 ASP A CA 1
ATOM 1248 C C . ASP A 1 168 ? -5.657 -5.817 4.099 1.00 93.75 168 ASP A C 1
ATOM 1250 O O . ASP A 1 168 ? -5.398 -6.087 2.925 1.00 93.75 168 ASP A O 1
ATOM 1254 N N . VAL A 1 169 ? -5.203 -4.697 4.675 1.00 94.38 169 VAL A N 1
ATOM 1255 C CA . VAL A 1 169 ? -4.361 -3.724 3.962 1.00 94.38 169 VAL A CA 1
ATOM 1256 C C . VAL A 1 169 ? -2.996 -4.305 3.618 1.00 94.38 169 VAL A C 1
ATOM 1258 O O . VAL A 1 169 ? -2.518 -4.085 2.509 1.00 94.38 169 VAL A O 1
ATOM 1261 N N . VAL A 1 170 ? -2.377 -5.065 4.523 1.00 95.56 170 VAL A N 1
ATOM 1262 C CA . VAL A 1 170 ? -1.115 -5.765 4.248 1.00 95.56 170 VAL A CA 1
ATOM 1263 C C . VAL A 1 170 ? -1.294 -6.748 3.088 1.00 95.56 170 VAL A C 1
ATOM 1265 O O . VAL A 1 170 ? -0.454 -6.783 2.190 1.00 95.56 170 VAL A O 1
ATOM 1268 N N . GLY A 1 171 ? -2.415 -7.475 3.045 1.00 95.75 171 GLY A N 1
ATOM 1269 C CA . GLY A 1 171 ? -2.774 -8.322 1.905 1.00 95.75 171 GLY A CA 1
ATOM 1270 C C . GLY A 1 171 ? -2.883 -7.535 0.595 1.00 95.75 171 GLY A C 1
ATOM 1271 O O . GLY A 1 171 ? -2.314 -7.935 -0.419 1.00 95.75 171 GLY A O 1
ATOM 1272 N N . CYS A 1 172 ? -3.541 -6.373 0.619 1.00 95.81 172 CYS A N 1
ATOM 1273 C CA . CYS A 1 172 ? -3.608 -5.485 -0.543 1.00 95.81 172 CYS A CA 1
ATOM 1274 C C . CYS A 1 172 ? -2.227 -4.971 -0.973 1.00 95.81 172 CYS A C 1
ATOM 1276 O O . CYS A 1 172 ? -1.926 -4.969 -2.161 1.00 95.81 172 CYS A O 1
ATOM 1278 N N . LEU A 1 173 ? -1.374 -4.555 -0.034 1.00 97.31 173 LEU A N 1
ATOM 1279 C CA . LEU A 1 173 ? -0.017 -4.082 -0.323 1.00 97.31 173 LEU A CA 1
ATOM 1280 C C . LEU A 1 173 ? 0.849 -5.178 -0.953 1.00 97.31 173 LEU A C 1
ATOM 1282 O O . LEU A 1 173 ? 1.600 -4.896 -1.884 1.00 97.31 173 LEU A O 1
ATOM 1286 N N . ALA A 1 174 ? 0.716 -6.423 -0.492 1.00 97.19 174 ALA A N 1
ATOM 1287 C CA . ALA A 1 174 ? 1.402 -7.561 -1.094 1.00 97.19 174 ALA A CA 1
ATOM 1288 C C . ALA A 1 174 ? 0.970 -7.779 -2.555 1.00 97.19 174 ALA A C 1
ATOM 1290 O O . ALA A 1 174 ? 1.822 -7.965 -3.423 1.00 97.19 174 ALA A O 1
ATOM 1291 N N . GLU A 1 175 ? -0.330 -7.684 -2.845 1.00 97.31 175 GLU A N 1
ATOM 1292 C CA . GLU A 1 175 ? -0.836 -7.812 -4.216 1.00 97.31 175 GLU A CA 1
ATOM 1293 C C . GLU A 1 175 ? -0.379 -6.647 -5.109 1.00 97.31 175 GLU A C 1
ATOM 1295 O O . GLU A 1 175 ? -0.042 -6.857 -6.269 1.00 97.31 175 GLU A O 1
ATOM 1300 N N . ILE A 1 176 ? -0.278 -5.426 -4.571 1.00 97.38 176 ILE A N 1
ATOM 1301 C CA . ILE A 1 176 ? 0.301 -4.284 -5.300 1.00 97.38 176 ILE A CA 1
ATOM 1302 C C . ILE A 1 176 ? 1.751 -4.571 -5.686 1.00 97.38 176 ILE A C 1
ATOM 1304 O O . ILE A 1 176 ? 2.121 -4.386 -6.843 1.00 97.38 176 ILE A O 1
ATOM 1308 N N . CYS A 1 177 ? 2.568 -5.040 -4.740 1.00 96.81 177 CYS A N 1
ATOM 1309 C CA . CYS A 1 177 ? 3.961 -5.390 -5.014 1.00 96.81 177 CYS A CA 1
ATOM 1310 C C . CYS A 1 177 ? 4.071 -6.474 -6.090 1.00 96.81 177 CYS A C 1
ATOM 1312 O O . CYS A 1 177 ? 4.939 -6.381 -6.951 1.00 96.81 177 CYS A O 1
ATOM 1314 N N . ARG A 1 178 ? 3.164 -7.455 -6.076 1.00 97.19 178 ARG A N 1
ATOM 1315 C CA . ARG A 1 178 ? 3.092 -8.493 -7.104 1.00 97.19 178 ARG A CA 1
ATOM 1316 C C . ARG A 1 178 ? 2.754 -7.923 -8.484 1.00 97.19 178 ARG A C 1
ATOM 1318 O O . ARG A 1 178 ? 3.413 -8.271 -9.455 1.00 97.19 178 ARG A O 1
ATOM 1325 N N . ILE A 1 179 ? 1.779 -7.017 -8.574 1.00 96.12 179 ILE A N 1
ATOM 1326 C CA . ILE A 1 179 ? 1.433 -6.338 -9.834 1.00 96.12 179 ILE A CA 1
ATOM 1327 C C . ILE A 1 179 ? 2.632 -5.537 -10.367 1.00 96.12 179 ILE A C 1
ATOM 1329 O O . ILE A 1 179 ? 2.911 -5.569 -11.563 1.00 96.12 179 ILE A O 1
ATOM 1333 N N . GLU A 1 180 ? 3.351 -4.809 -9.512 1.00 95.50 180 GLU A N 1
ATOM 1334 C CA . GLU A 1 180 ? 4.544 -4.051 -9.926 1.00 95.50 180 GLU A CA 1
ATOM 1335 C C . GLU A 1 180 ? 5.685 -4.980 -10.376 1.00 95.50 180 GLU A C 1
ATOM 1337 O O . GLU A 1 180 ? 6.348 -4.697 -11.375 1.00 95.50 180 GLU A O 1
ATOM 1342 N N . GLU A 1 181 ? 5.876 -6.116 -9.696 1.00 95.50 181 GLU A N 1
ATOM 1343 C CA . GLU A 1 181 ? 6.851 -7.148 -10.072 1.00 95.50 181 GLU A CA 1
ATOM 1344 C C . GLU A 1 181 ? 6.540 -7.751 -11.447 1.00 95.50 181 GLU A C 1
ATOM 1346 O O . GLU A 1 181 ? 7.426 -7.806 -12.302 1.00 95.50 181 GLU A O 1
ATOM 1351 N N . ASP A 1 182 ? 5.280 -8.123 -11.696 1.00 95.81 182 ASP A N 1
ATOM 1352 C CA . ASP A 1 182 ? 4.823 -8.644 -12.991 1.00 95.81 182 ASP A CA 1
ATOM 1353 C C . ASP A 1 182 ? 5.043 -7.621 -14.125 1.00 95.81 182 ASP A C 1
ATOM 1355 O O . ASP A 1 182 ? 5.308 -7.990 -15.272 1.00 95.81 182 ASP A O 1
ATOM 1359 N N . ASN A 1 183 ? 4.991 -6.326 -13.798 1.00 93.06 183 ASN A N 1
ATOM 1360 C CA . ASN A 1 183 ? 5.272 -5.224 -14.720 1.00 93.06 183 ASN A CA 1
ATOM 1361 C C . ASN A 1 183 ? 6.763 -4.848 -14.811 1.00 93.06 183 ASN A C 1
ATOM 1363 O O . ASN A 1 183 ? 7.114 -3.952 -15.582 1.00 93.06 183 ASN A O 1
ATOM 1367 N N . VAL A 1 184 ? 7.647 -5.512 -14.056 1.00 95.38 184 VAL A N 1
ATOM 1368 C CA . VAL A 1 184 ? 9.086 -5.198 -13.957 1.00 95.38 184 VAL A CA 1
ATOM 1369 C C . VAL A 1 184 ? 9.310 -3.720 -13.598 1.00 95.38 184 VAL A C 1
ATOM 1371 O O . VAL A 1 184 ? 10.185 -3.035 -14.133 1.00 95.38 184 VAL A O 1
ATOM 1374 N N . SER A 1 185 ? 8.468 -3.214 -12.700 1.00 92.12 185 SER A N 1
ATOM 1375 C CA . SER A 1 185 ? 8.411 -1.818 -12.283 1.00 92.12 185 SER A CA 1
ATOM 1376 C C . SER A 1 185 ? 8.863 -1.670 -10.832 1.00 92.12 185 SER A C 1
ATOM 1378 O O . SER A 1 185 ? 8.706 -2.566 -10.000 1.00 92.12 185 SER A O 1
ATOM 1380 N N . GLU A 1 186 ? 9.473 -0.529 -10.516 1.00 89.94 186 GLU A N 1
ATOM 1381 C CA . GLU A 1 186 ? 9.831 -0.218 -9.137 1.00 89.94 186 GLU A CA 1
ATOM 1382 C C . GLU A 1 186 ? 8.594 0.252 -8.365 1.00 89.94 186 GLU A C 1
ATOM 1384 O O . GLU A 1 186 ? 7.881 1.160 -8.790 1.00 89.94 186 GLU A O 1
ATOM 1389 N N . VAL A 1 187 ? 8.401 -0.297 -7.163 1.00 92.50 187 VAL A N 1
ATOM 1390 C CA . VAL A 1 187 ? 7.338 0.141 -6.254 1.00 92.50 187 VAL A CA 1
ATOM 1391 C C . VAL A 1 187 ? 7.455 1.641 -5.969 1.00 92.50 187 VAL A C 1
ATOM 1393 O O . VAL A 1 187 ? 8.493 2.140 -5.508 1.00 92.50 187 VAL A O 1
ATOM 1396 N N . SER A 1 188 ? 6.355 2.358 -6.197 1.00 93.00 188 SER A N 1
ATOM 1397 C CA . SER A 1 188 ? 6.304 3.806 -6.011 1.00 93.00 188 SER A CA 1
ATOM 1398 C C . SER A 1 188 ? 6.603 4.233 -4.558 1.00 93.00 188 SER A C 1
ATOM 1400 O O . SER A 1 188 ? 6.287 3.504 -3.609 1.00 93.00 188 SER A O 1
ATOM 1402 N N . PRO A 1 189 ? 7.165 5.439 -4.337 1.00 92.75 189 PRO A N 1
ATOM 1403 C CA . PRO A 1 189 ? 7.462 5.945 -2.993 1.00 92.75 189 PRO A CA 1
ATOM 1404 C C . PRO A 1 189 ? 6.245 5.964 -2.061 1.00 92.75 189 PRO A C 1
ATOM 1406 O O . PRO A 1 189 ? 6.366 5.611 -0.893 1.00 92.75 189 PRO A O 1
ATOM 1409 N N . GLY A 1 190 ? 5.061 6.300 -2.582 1.00 93.88 190 GLY A N 1
ATOM 1410 C CA . GLY A 1 190 ? 3.832 6.333 -1.788 1.00 93.88 190 GLY A CA 1
ATOM 1411 C C . GLY A 1 190 ? 3.390 4.954 -1.289 1.00 93.88 190 GLY A C 1
ATOM 1412 O O . GLY A 1 190 ? 2.822 4.852 -0.206 1.00 93.88 190 GLY A O 1
ATOM 1413 N N . ILE A 1 191 ? 3.677 3.885 -2.040 1.00 95.75 191 ILE A N 1
ATOM 1414 C CA . ILE A 1 191 ? 3.410 2.511 -1.592 1.00 95.75 191 ILE A CA 1
ATOM 1415 C C . ILE A 1 191 ? 4.455 2.068 -0.566 1.00 95.75 191 ILE A C 1
ATOM 1417 O O . ILE A 1 191 ? 4.091 1.480 0.448 1.00 95.75 191 ILE A O 1
ATOM 1421 N N . LYS A 1 192 ? 5.733 2.425 -0.752 1.00 94.31 192 LYS A N 1
ATOM 1422 C CA . LYS A 1 192 ? 6.779 2.199 0.264 1.00 94.31 192 LYS A CA 1
ATOM 1423 C C . LYS A 1 192 ? 6.438 2.893 1.588 1.00 94.31 192 LYS A C 1
ATOM 1425 O O . LYS A 1 192 ? 6.558 2.285 2.646 1.00 94.31 192 LYS A O 1
ATOM 1430 N N . GLU A 1 193 ? 5.958 4.136 1.530 1.00 93.75 193 GLU A N 1
ATOM 1431 C CA . GLU A 1 193 ? 5.416 4.858 2.690 1.00 93.75 193 GLU A CA 1
ATOM 1432 C C . GLU A 1 193 ? 4.261 4.098 3.336 1.00 93.75 193 GLU A C 1
ATOM 1434 O O . GLU A 1 193 ? 4.267 3.911 4.548 1.00 93.75 193 GLU A O 1
ATOM 1439 N N . ALA A 1 194 ? 3.286 3.644 2.544 1.00 94.81 194 ALA A N 1
ATOM 1440 C CA . ALA A 1 194 ? 2.134 2.906 3.050 1.00 94.81 194 ALA A CA 1
ATOM 1441 C C . ALA A 1 194 ? 2.533 1.593 3.747 1.00 94.81 194 ALA A C 1
ATOM 1443 O O . ALA A 1 194 ? 1.979 1.286 4.799 1.00 94.81 194 ALA A O 1
ATOM 1444 N N . ILE A 1 195 ? 3.520 0.863 3.215 1.00 94.94 195 ILE A N 1
ATOM 1445 C CA . ILE A 1 195 ? 4.078 -0.346 3.843 1.00 94.94 195 ILE A CA 1
ATOM 1446 C C . ILE A 1 195 ? 4.680 -0.008 5.208 1.00 94.94 195 ILE A C 1
ATOM 1448 O O . ILE A 1 195 ? 4.335 -0.630 6.209 1.00 94.94 195 ILE A O 1
ATOM 1452 N N . LEU A 1 196 ? 5.536 1.013 5.269 1.00 92.88 196 LEU A N 1
ATOM 1453 C CA . LEU A 1 196 ? 6.172 1.420 6.523 1.00 92.88 196 LEU A CA 1
ATOM 1454 C C . LEU A 1 196 ? 5.154 1.941 7.541 1.00 92.88 196 LEU A C 1
ATOM 1456 O O . LEU A 1 196 ? 5.273 1.667 8.731 1.00 92.88 196 LEU A O 1
ATOM 1460 N N . LEU A 1 197 ? 4.143 2.680 7.085 1.00 92.88 197 LEU A N 1
ATOM 1461 C CA . LEU A 1 197 ? 3.044 3.161 7.919 1.00 92.88 197 LEU A CA 1
ATOM 1462 C C . LEU A 1 197 ? 2.203 2.011 8.477 1.00 92.88 197 LEU A C 1
ATOM 1464 O O . LEU A 1 197 ? 1.779 2.090 9.628 1.00 92.88 197 LEU A O 1
ATOM 1468 N N . ALA A 1 198 ? 1.962 0.967 7.684 1.00 92.12 198 ALA A N 1
ATOM 1469 C CA . ALA A 1 198 ? 1.233 -0.214 8.124 1.00 92.12 198 ALA A CA 1
ATOM 1470 C C . ALA A 1 198 ? 1.996 -0.988 9.214 1.00 92.12 198 ALA A C 1
ATOM 1472 O O . ALA A 1 198 ? 1.381 -1.450 10.170 1.00 92.12 198 ALA A O 1
ATOM 1473 N N . ASP A 1 199 ? 3.324 -1.052 9.103 1.00 88.44 199 ASP A N 1
ATOM 1474 C CA . ASP A 1 199 ? 4.218 -1.735 10.049 1.00 88.44 199 ASP A CA 1
ATOM 1475 C C . ASP A 1 199 ? 4.464 -0.926 11.342 1.00 88.44 199 ASP A C 1
ATOM 1477 O O . ASP A 1 199 ? 4.498 -1.455 12.449 1.00 88.44 199 ASP A O 1
ATOM 1481 N N . SER A 1 200 ? 4.585 0.401 11.236 1.00 79.69 200 SER A N 1
ATOM 1482 C CA . SER A 1 200 ? 5.057 1.252 12.346 1.00 79.69 200 SER A CA 1
ATOM 1483 C C . SER A 1 200 ? 3.997 1.603 13.401 1.00 79.69 200 SER A C 1
ATOM 1485 O O . SER A 1 200 ? 4.326 2.186 14.435 1.00 79.69 200 SER A O 1
ATOM 1487 N N . VAL A 1 201 ? 2.711 1.338 13.153 1.00 63.38 201 VAL A N 1
ATOM 1488 C CA . VAL A 1 201 ? 1.604 1.849 13.994 1.00 63.38 201 VAL A CA 1
ATOM 1489 C C . VAL A 1 201 ? 1.192 0.873 15.108 1.00 63.38 201 VAL A C 1
ATOM 1491 O O . VAL A 1 201 ? 0.228 1.126 15.822 1.00 63.38 201 VAL A O 1
ATOM 1494 N N . GLU A 1 202 ? 1.967 -0.181 15.366 1.00 54.97 202 GLU A N 1
ATOM 1495 C CA . GLU A 1 202 ? 1.730 -1.066 16.519 1.00 54.97 202 GLU 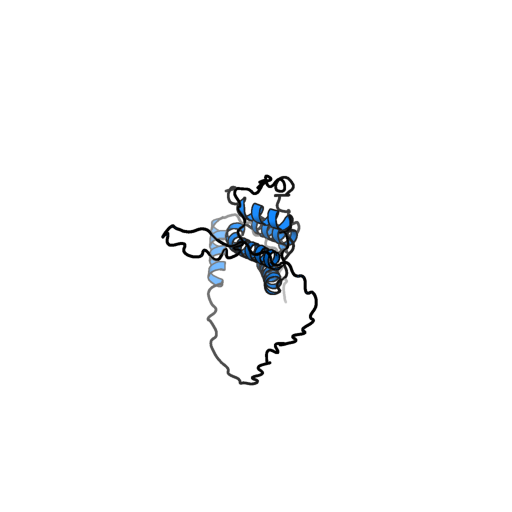A CA 1
ATOM 1496 C C . GLU A 1 202 ? 2.100 -0.446 17.890 1.00 54.97 202 GLU A C 1
ATOM 1498 O O . GLU A 1 202 ? 1.757 -1.007 18.927 1.00 54.97 202 GLU A O 1
ATOM 1503 N N . VAL A 1 203 ? 2.756 0.727 17.949 1.00 42.97 203 VAL A N 1
ATOM 1504 C CA . VAL A 1 203 ? 3.379 1.244 19.197 1.00 42.97 203 VAL A CA 1
ATOM 1505 C C . VAL A 1 203 ? 2.786 2.572 19.689 1.00 42.97 203 VAL A C 1
ATOM 1507 O O . VAL A 1 203 ? 3.494 3.525 20.010 1.00 42.97 203 VAL A O 1
ATOM 1510 N N . SER A 1 204 ? 1.465 2.689 19.761 1.00 38.91 204 SER A N 1
ATO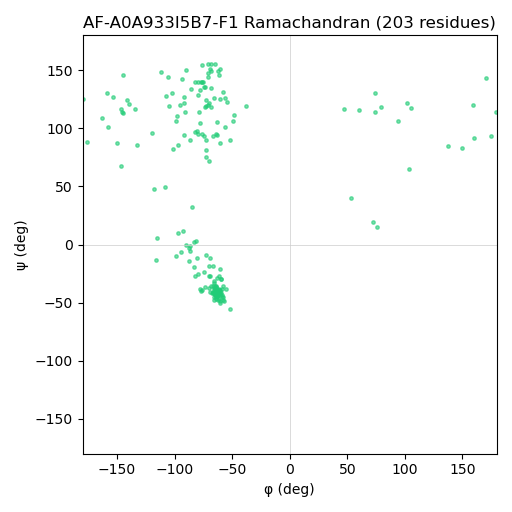M 1511 C CA . SER A 1 204 ? 0.828 3.785 20.515 1.00 38.91 204 SER A CA 1
ATOM 1512 C C . SER A 1 204 ? -0.480 3.314 21.143 1.00 38.91 204 SER A C 1
ATOM 1514 O O . SER A 1 204 ? -1.560 3.724 20.723 1.00 38.91 204 SER A O 1
ATOM 1516 N N . GLY A 1 205 ? -0.348 2.408 22.114 1.00 34.41 205 GLY A N 1
ATOM 1517 C CA . GLY A 1 205 ? -1.363 2.112 23.127 1.00 34.41 205 GLY A CA 1
ATOM 1518 C C . GLY A 1 205 ? -1.052 2.854 24.418 1.00 34.41 205 GLY A C 1
ATOM 1519 O O . GLY A 1 205 ? 0.153 2.960 24.742 1.00 34.41 205 GLY A O 1
#

Mean predicted aligned error: 20.72 Å

Secondary structure (DSSP, 8-state):
---------------HHHHHHHHHHHHTTS---PPPP-----------PPPP-------------------------------------------TTTS-------TTSTT----PPPPTTTTT--HHHHHHHHHHHHHTT-PPPHHHHHHHHHHHHHHT-HHHHHHHHHHHHHHHHHHHHHTT-PPPHHHHHHHHHHHHTTS--